Protein AF-A0A0S8EI58-F1 (afdb_monomer_lite)

pLDDT: mean 71.55, std 18.68, range [28.75, 92.94]

Structure (mmCIF, N/CA/C/O backbone):
data_AF-A0A0S8EI58-F1
#
_entry.id   AF-A0A0S8EI58-F1
#
loop_
_atom_site.group_PDB
_atom_site.id
_atom_site.type_symbol
_atom_site.label_atom_id
_atom_site.label_alt_id
_atom_site.label_comp_id
_atom_site.label_asym_id
_atom_site.label_entity_id
_atom_site.label_seq_id
_atom_site.pdbx_PDB_ins_code
_atom_site.Cartn_x
_atom_site.Cartn_y
_atom_site.Cartn_z
_atom_site.occupancy
_atom_site.B_iso_or_equiv
_atom_site.auth_seq_id
_atom_site.auth_comp_id
_atom_site.auth_asym_id
_atom_site.auth_atom_id
_atom_site.pdbx_PDB_model_num
ATOM 1 N N . MET A 1 1 ? -33.257 34.395 7.066 1.00 37.84 1 MET A N 1
ATOM 2 C CA . MET A 1 1 ? -32.602 33.106 7.385 1.00 37.84 1 MET A CA 1
ATOM 3 C C . MET A 1 1 ? -33.461 31.978 6.835 1.00 37.84 1 MET A C 1
ATOM 5 O O . MET A 1 1 ? -34.600 31.830 7.261 1.00 37.84 1 MET A O 1
ATOM 9 N N . ALA A 1 2 ? -32.971 31.271 5.818 1.00 30.00 2 ALA A N 1
ATOM 10 C CA . ALA A 1 2 ? -33.730 30.258 5.090 1.00 30.00 2 ALA A CA 1
ATOM 11 C C . ALA A 1 2 ? -33.794 28.933 5.871 1.00 30.00 2 ALA A C 1
ATOM 13 O O . ALA A 1 2 ? -32.764 28.388 6.261 1.00 30.00 2 ALA A O 1
ATOM 14 N N . LYS A 1 3 ? -35.010 28.411 6.079 1.00 31.19 3 LYS A N 1
ATOM 15 C CA . LYS A 1 3 ? -35.256 27.028 6.508 1.00 31.19 3 LYS A CA 1
ATOM 16 C C . LYS A 1 3 ? -35.103 26.120 5.291 1.00 31.19 3 LYS A C 1
ATOM 18 O O . LYS A 1 3 ? -35.962 26.135 4.414 1.00 31.19 3 LYS A O 1
ATOM 23 N N . VAL A 1 4 ? -34.049 25.315 5.252 1.00 28.75 4 VAL A N 1
ATOM 24 C CA . VAL A 1 4 ? -33.942 24.220 4.282 1.00 28.75 4 VAL A CA 1
ATOM 25 C C . VAL A 1 4 ? -34.616 22.989 4.887 1.00 28.75 4 VAL A C 1
ATOM 27 O O . VAL A 1 4 ? -34.136 22.416 5.862 1.00 28.75 4 VAL A O 1
ATOM 30 N N . LYS A 1 5 ? -35.771 22.613 4.326 1.00 33.16 5 LYS A N 1
ATOM 31 C CA . LYS A 1 5 ? -36.387 21.292 4.508 1.00 33.16 5 LYS A CA 1
ATOM 32 C C . LYS A 1 5 ? -35.537 20.281 3.738 1.00 33.16 5 LYS A C 1
ATOM 34 O O . LYS A 1 5 ? -35.473 20.361 2.516 1.00 33.16 5 LYS A O 1
ATOM 39 N N . LEU A 1 6 ? -34.922 19.329 4.435 1.00 29.80 6 LEU A N 1
ATOM 40 C CA . LEU A 1 6 ? -34.358 18.138 3.804 1.00 29.80 6 LEU A CA 1
ATOM 41 C C . LEU A 1 6 ? -35.507 17.184 3.463 1.00 29.80 6 LEU A C 1
ATOM 43 O O . LEU A 1 6 ? -36.102 16.554 4.336 1.00 29.80 6 LEU A O 1
ATOM 47 N N . THR A 1 7 ? -35.856 17.146 2.182 1.00 35.03 7 THR A N 1
ATOM 48 C CA . THR A 1 7 ? -36.746 16.158 1.579 1.00 35.03 7 THR A CA 1
ATOM 49 C C . THR A 1 7 ? -36.009 14.834 1.387 1.00 35.03 7 THR A C 1
ATOM 51 O O . THR A 1 7 ? -34.939 14.811 0.789 1.00 35.03 7 THR A O 1
ATOM 54 N N . SER A 1 8 ? -36.635 13.769 1.897 1.00 33.53 8 SER A N 1
ATOM 55 C CA . SER A 1 8 ? -36.630 12.377 1.414 1.00 33.53 8 SER A CA 1
ATOM 56 C C . SER A 1 8 ? -35.297 11.735 1.003 1.00 33.53 8 SER A C 1
ATOM 58 O O . SER A 1 8 ? -34.751 12.008 -0.064 1.00 33.53 8 SER A O 1
ATOM 60 N N . PHE A 1 9 ? -34.866 10.758 1.805 1.00 33.94 9 PHE A N 1
ATOM 61 C CA . PHE A 1 9 ? -33.946 9.704 1.374 1.00 33.94 9 PHE A CA 1
ATOM 62 C C . PHE A 1 9 ? -34.631 8.761 0.359 1.00 33.94 9 PHE A C 1
ATOM 64 O O . PHE A 1 9 ? -35.840 8.549 0.484 1.00 33.94 9 PHE A O 1
ATOM 71 N N . PRO A 1 10 ? -33.888 8.179 -0.605 1.00 37.81 10 PRO A N 1
ATOM 72 C CA . PRO A 1 10 ? -34.406 7.191 -1.555 1.00 37.81 10 PRO A CA 1
ATOM 73 C C . PRO A 1 10 ? -34.988 5.957 -0.850 1.00 37.81 10 PRO A C 1
ATOM 75 O O . PRO A 1 10 ? -34.438 5.490 0.152 1.00 37.81 10 PRO A O 1
ATOM 78 N N . ASP A 1 11 ? -36.083 5.420 -1.392 1.00 43.59 11 ASP A N 1
ATOM 79 C CA . ASP A 1 11 ? -36.872 4.318 -0.816 1.00 43.59 11 ASP A CA 1
ATOM 80 C C . ASP A 1 11 ? -36.113 2.981 -0.688 1.00 43.59 11 ASP A C 1
ATOM 82 O O . ASP A 1 11 ? -36.548 2.081 0.033 1.00 43.59 11 ASP A O 1
ATOM 86 N N . ASP A 1 12 ? -34.925 2.887 -1.278 1.00 39.78 12 ASP A N 1
ATOM 87 C CA . ASP A 1 12 ? -34.169 1.642 -1.431 1.00 39.78 12 ASP A CA 1
ATOM 88 C C . ASP A 1 12 ? -33.230 1.361 -0.239 1.00 39.78 12 ASP A C 1
ATOM 90 O O . ASP A 1 12 ? -32.664 0.276 -0.117 1.00 39.78 12 ASP A O 1
ATOM 94 N N . MET A 1 13 ? -33.081 2.319 0.686 1.00 37.19 13 MET A N 1
ATOM 95 C CA . MET A 1 13 ? -32.292 2.164 1.922 1.00 37.19 13 MET A CA 1
ATOM 96 C C . MET A 1 13 ? -33.146 1.889 3.172 1.00 37.19 13 MET A C 1
ATOM 98 O O . MET A 1 13 ? -32.634 1.860 4.294 1.00 37.19 13 MET A O 1
ATOM 102 N N . LYS A 1 14 ? -34.451 1.649 3.003 1.00 38.81 14 LYS A N 1
ATOM 103 C CA . LYS A 1 14 ? -35.391 1.401 4.106 1.00 38.81 14 LYS A CA 1
ATOM 104 C C . LYS A 1 14 ? -35.220 0.093 4.912 1.00 38.81 14 LYS A C 1
ATOM 106 O O . LYS A 1 14 ? -35.694 0.113 6.050 1.00 38.81 14 LYS A O 1
ATOM 111 N N . PRO A 1 15 ? -34.544 -1.000 4.480 1.00 38.38 15 PRO A N 1
ATOM 112 C CA . PRO A 1 15 ? -34.534 -2.212 5.308 1.00 38.38 15 PRO A CA 1
ATOM 113 C C . PRO A 1 15 ? -33.639 -2.104 6.554 1.00 38.38 15 PRO A C 1
ATOM 115 O O . PRO A 1 15 ? -33.997 -2.604 7.613 1.00 38.38 15 PRO A O 1
ATOM 118 N N . PHE A 1 16 ? -32.511 -1.388 6.501 1.00 38.81 16 PHE A N 1
ATOM 119 C CA . PHE A 1 16 ? -31.545 -1.408 7.613 1.00 38.81 16 PHE A CA 1
ATOM 120 C C . PHE A 1 16 ? -31.919 -0.517 8.809 1.00 38.81 16 PHE A C 1
ATOM 122 O O . PHE A 1 16 ? -31.453 -0.759 9.921 1.00 38.81 16 PHE A O 1
ATOM 129 N N . GLY A 1 17 ? -32.775 0.492 8.609 1.00 36.69 17 GLY A N 1
ATOM 130 C CA . GLY A 1 17 ? -33.226 1.387 9.683 1.00 36.69 17 GLY A CA 1
ATOM 131 C C . GLY A 1 17 ? -34.436 0.872 10.471 1.00 36.69 17 GLY A C 1
ATOM 132 O O . GLY A 1 17 ? -34.600 1.226 11.635 1.00 36.69 17 GLY A O 1
ATOM 133 N N . GLN A 1 18 ? -35.284 0.033 9.865 1.00 40.03 18 GLN A N 1
ATOM 134 C CA . GLN A 1 18 ? -36.542 -0.426 10.478 1.00 40.03 18 GLN A CA 1
ATOM 135 C C . GLN A 1 18 ? -36.429 -1.796 11.163 1.00 40.03 18 GLN A C 1
ATOM 137 O O . GLN A 1 18 ? -37.216 -2.103 12.059 1.00 40.03 18 GLN A O 1
ATOM 142 N N . GLU A 1 19 ? -35.422 -2.597 10.813 1.00 39.31 19 GLU A N 1
ATOM 143 C CA . GLU A 1 19 ? -35.200 -3.919 11.415 1.00 39.31 19 GLU A CA 1
ATOM 144 C C . GLU A 1 19 ? -34.596 -3.832 12.831 1.00 39.31 19 GLU A C 1
ATOM 146 O O . GLU A 1 19 ? -34.861 -4.681 13.679 1.00 39.31 19 GLU A O 1
ATOM 151 N N . LEU A 1 20 ? -33.894 -2.734 13.142 1.00 39.53 20 LEU A N 1
ATOM 152 C CA . LEU A 1 20 ? -33.454 -2.405 14.505 1.00 39.53 20 LEU A CA 1
ATOM 153 C C . LEU A 1 20 ? -34.606 -1.948 15.417 1.00 39.53 20 LEU A C 1
ATOM 155 O O . LEU A 1 20 ? -34.531 -2.159 16.623 1.00 39.53 20 LEU A O 1
ATOM 159 N N . ALA A 1 21 ? -35.686 -1.389 14.858 1.00 38.81 21 ALA A N 1
ATOM 160 C CA . ALA A 1 21 ? -36.848 -0.930 15.626 1.00 38.81 21 ALA A CA 1
ATOM 161 C C . ALA A 1 21 ? -37.872 -2.049 15.909 1.00 38.81 21 ALA A C 1
ATOM 163 O O . ALA A 1 21 ? -38.614 -1.986 16.887 1.00 38.81 21 ALA A O 1
ATOM 164 N N . ARG A 1 22 ? -37.925 -3.108 15.085 1.00 38.38 22 ARG A N 1
ATOM 165 C CA . ARG A 1 22 ? -38.864 -4.234 15.287 1.00 38.38 22 ARG A CA 1
ATOM 166 C C . ARG A 1 22 ? -38.423 -5.241 16.350 1.00 38.38 22 ARG A C 1
ATOM 168 O O . ARG A 1 22 ? -39.279 -5.914 16.920 1.00 38.38 22 ARG A O 1
ATOM 175 N N . LEU A 1 23 ? -37.134 -5.297 16.679 1.00 39.09 23 LEU A N 1
ATOM 176 C CA . LEU A 1 23 ? -36.641 -6.081 17.818 1.00 39.09 23 LEU A CA 1
ATOM 177 C C . LEU A 1 23 ? -36.999 -5.452 19.183 1.00 39.09 23 LEU A C 1
ATOM 179 O O . LEU A 1 23 ? -36.832 -6.104 20.208 1.00 39.09 23 LEU A O 1
ATOM 183 N N . GLU A 1 24 ? -37.536 -4.225 19.225 1.00 43.28 24 GLU A N 1
ATOM 184 C CA . GLU A 1 24 ? -37.823 -3.508 20.479 1.00 43.28 24 GLU A CA 1
ATOM 185 C C . GLU A 1 24 ? -39.247 -3.685 21.039 1.00 43.28 24 GLU A C 1
ATOM 187 O O . GLU A 1 24 ? -39.507 -3.218 22.145 1.00 43.28 24 GLU A O 1
ATOM 192 N N . ILE A 1 25 ? -40.168 -4.385 20.360 1.00 38.22 25 ILE A N 1
ATOM 193 C CA . ILE A 1 25 ? -41.567 -4.501 20.845 1.00 38.22 25 ILE A CA 1
ATOM 194 C C . ILE A 1 25 ? -41.976 -5.937 21.230 1.00 38.22 25 ILE A C 1
ATOM 196 O O . ILE A 1 25 ? -42.914 -6.116 21.999 1.00 38.22 25 ILE A O 1
ATOM 200 N N . SER A 1 26 ? -41.244 -6.978 20.817 1.00 38.53 26 SER A N 1
ATOM 201 C CA . SER A 1 26 ? -41.608 -8.375 21.139 1.00 38.53 26 SER A CA 1
ATOM 202 C C . SER A 1 26 ? -40.891 -8.970 22.362 1.00 38.53 26 SER A C 1
ATOM 204 O O . SER A 1 26 ? -41.301 -10.025 22.845 1.00 38.53 26 SER A O 1
ATOM 206 N N . GLU A 1 27 ? -39.841 -8.331 22.884 1.00 38.88 27 GLU A N 1
ATOM 207 C CA . GLU A 1 27 ? -39.086 -8.827 24.054 1.00 38.88 27 GLU A CA 1
ATOM 208 C C . GLU A 1 27 ? -39.375 -8.038 25.345 1.00 38.88 27 GLU A C 1
ATOM 210 O O . GLU A 1 27 ? -38.911 -8.403 26.427 1.00 38.88 27 GLU A O 1
ATOM 215 N N . ALA A 1 28 ? -40.194 -6.983 25.263 1.00 37.59 28 ALA A N 1
ATOM 216 C CA . ALA A 1 28 ? -40.469 -6.064 26.370 1.00 37.59 28 ALA A CA 1
ATOM 217 C C . ALA A 1 28 ? -41.303 -6.668 27.523 1.00 37.59 28 ALA A C 1
ATOM 219 O O . ALA A 1 28 ? -41.398 -6.059 28.590 1.00 37.59 28 ALA A O 1
ATOM 220 N N . GLU A 1 29 ? -41.868 -7.870 27.365 1.00 42.94 29 GLU A N 1
ATOM 221 C CA . GLU A 1 29 ? -42.706 -8.491 28.401 1.00 42.94 29 GLU A CA 1
ATOM 222 C C . GLU A 1 29 ? -42.040 -9.618 29.200 1.00 42.94 29 GLU A C 1
ATOM 224 O O . GLU A 1 29 ? -42.581 -9.997 30.240 1.00 42.94 29 GLU A O 1
ATOM 229 N N . LYS A 1 30 ? -40.861 -10.129 28.807 1.00 40.97 30 LYS A N 1
ATOM 230 C CA . LYS A 1 30 ? -40.286 -11.320 29.471 1.00 40.97 30 LYS A CA 1
ATOM 231 C C . LYS A 1 30 ? -39.089 -11.099 30.393 1.00 40.97 30 LYS A C 1
ATOM 233 O O . LYS A 1 30 ? -38.918 -11.906 31.298 1.00 40.97 30 LYS A O 1
ATOM 238 N N . ASP A 1 31 ? -38.347 -9.996 30.301 1.00 44.38 31 ASP A N 1
ATOM 239 C CA . ASP A 1 31 ? -37.090 -9.856 31.062 1.00 44.38 31 ASP A CA 1
ATOM 240 C C . ASP A 1 31 ? -37.009 -8.622 31.973 1.00 44.38 31 ASP A C 1
ATOM 242 O O . ASP A 1 31 ? -36.030 -7.873 32.008 1.00 44.38 31 ASP A O 1
ATOM 246 N N . LYS A 1 32 ? -38.007 -8.471 32.852 1.00 42.91 32 LYS A N 1
ATOM 247 C CA . LYS A 1 32 ? -38.004 -7.489 33.959 1.00 42.91 32 LYS A CA 1
ATOM 248 C C . LYS A 1 32 ? -36.905 -7.707 35.023 1.00 42.91 32 LYS A C 1
ATOM 250 O O . LYS A 1 32 ? -36.945 -7.059 36.065 1.00 42.91 32 LYS A O 1
ATOM 255 N N . LYS A 1 33 ? -35.911 -8.583 34.810 1.00 42.81 33 LYS A N 1
ATOM 256 C CA . LYS A 1 33 ? -34.865 -8.878 35.813 1.00 42.81 33 LYS A CA 1
ATOM 257 C C . LYS A 1 33 ? -33.406 -8.713 35.387 1.00 42.81 33 LYS A C 1
ATOM 259 O O . LYS A 1 33 ? -32.538 -8.979 36.212 1.00 42.81 33 LYS A O 1
ATOM 264 N N . LYS A 1 34 ? -33.086 -8.200 34.193 1.00 42.34 34 LYS A N 1
ATOM 265 C CA . LYS A 1 34 ? -31.678 -7.909 33.839 1.00 42.34 34 LYS A CA 1
ATOM 266 C C . LYS A 1 34 ? -31.502 -6.809 32.789 1.00 42.34 34 LYS A C 1
ATOM 268 O O . LYS A 1 34 ? -30.652 -6.909 31.913 1.00 42.34 34 LYS A O 1
ATOM 273 N N . VAL A 1 35 ? -32.248 -5.709 32.884 1.00 41.75 35 VAL A N 1
ATOM 274 C CA . VAL A 1 35 ? -31.956 -4.533 32.049 1.00 41.75 35 VAL A CA 1
ATOM 275 C C . VAL A 1 35 ? -30.807 -3.752 32.687 1.00 41.75 35 VAL A C 1
ATOM 277 O O . VAL A 1 35 ? -30.994 -2.716 33.324 1.00 41.75 35 VAL A O 1
ATOM 280 N N . ALA A 1 36 ? -29.585 -4.266 32.526 1.00 42.97 36 ALA A N 1
ATOM 281 C CA . ALA A 1 36 ? -28.419 -3.397 32.507 1.00 42.97 36 ALA A CA 1
ATOM 282 C C . ALA A 1 36 ? -28.743 -2.303 31.485 1.00 42.97 36 ALA A C 1
ATOM 284 O O . ALA A 1 36 ? -28.980 -2.620 30.320 1.00 42.97 36 ALA A O 1
ATOM 285 N N . ARG A 1 37 ? -28.876 -1.048 31.942 1.00 45.34 37 ARG A N 1
ATOM 286 C CA . ARG A 1 37 ? -29.175 0.112 31.091 1.00 45.34 37 ARG A CA 1
ATOM 287 C C . ARG A 1 37 ? -28.357 -0.019 29.808 1.00 45.34 37 ARG A C 1
ATOM 289 O O . ARG A 1 37 ? -27.130 0.063 29.871 1.00 45.34 37 ARG A O 1
ATOM 296 N N . ARG A 1 38 ? -29.017 -0.264 28.668 1.00 54.47 38 ARG A N 1
ATOM 297 C CA . ARG A 1 38 ? -28.371 -0.233 27.353 1.00 54.47 38 ARG A CA 1
ATOM 298 C C . ARG A 1 38 ? -27.905 1.205 27.161 1.00 54.47 38 ARG A C 1
ATOM 300 O O . ARG A 1 38 ? -28.684 2.077 26.795 1.00 54.47 38 ARG A O 1
ATOM 307 N N . ARG A 1 39 ? -26.660 1.483 27.547 1.00 62.78 39 ARG A N 1
ATOM 308 C CA . ARG A 1 39 ? -26.047 2.795 27.376 1.00 62.78 39 ARG A CA 1
ATOM 309 C C . ARG A 1 39 ? -25.979 3.048 25.875 1.00 62.78 39 ARG A C 1
ATOM 311 O O . ARG A 1 39 ? -25.295 2.312 25.168 1.00 62.78 39 ARG A O 1
ATOM 318 N N . MET A 1 40 ? -26.690 4.069 25.407 1.00 69.81 40 MET A N 1
ATOM 319 C CA . MET A 1 40 ? -26.503 4.568 24.050 1.00 69.81 40 MET A CA 1
ATOM 320 C C . MET A 1 40 ? -25.073 5.101 23.937 1.00 69.81 40 MET A C 1
ATOM 322 O O . MET A 1 40 ? -24.606 5.831 24.817 1.00 69.81 40 MET A O 1
ATOM 326 N N . LEU A 1 41 ? -24.367 4.674 22.894 1.00 75.19 41 LEU A N 1
ATOM 327 C CA . LEU A 1 41 ? -23.038 5.185 22.578 1.00 75.19 41 LEU A CA 1
ATOM 328 C C . LEU A 1 41 ? -23.161 6.643 22.123 1.00 75.19 41 LEU A C 1
ATOM 330 O O . LEU A 1 41 ? -24.110 6.993 21.418 1.00 75.19 41 LEU A O 1
ATOM 334 N N . SER A 1 42 ? -22.209 7.490 22.514 1.00 80.25 42 SER A N 1
ATOM 335 C CA . SER A 1 42 ? -22.119 8.842 21.956 1.00 80.25 42 SER A CA 1
ATOM 336 C C . SER A 1 42 ? -21.827 8.785 20.443 1.00 80.25 42 SER A C 1
ATOM 338 O O . SER A 1 42 ? -21.299 7.780 19.960 1.00 80.25 42 SER A O 1
ATOM 340 N N . PRO A 1 43 ? -22.111 9.849 19.667 1.00 83.88 43 PRO A N 1
ATOM 341 C CA . PRO A 1 43 ? -21.758 9.896 18.243 1.00 83.88 43 PRO A CA 1
ATOM 342 C C . PRO A 1 43 ? -20.273 9.613 17.971 1.00 83.88 43 PRO A C 1
ATOM 344 O O . PRO A 1 43 ? -19.925 8.956 16.991 1.00 83.88 43 PRO A O 1
ATOM 347 N N . GLU A 1 44 ? -19.397 10.057 18.870 1.00 78.50 44 GLU A N 1
ATOM 348 C CA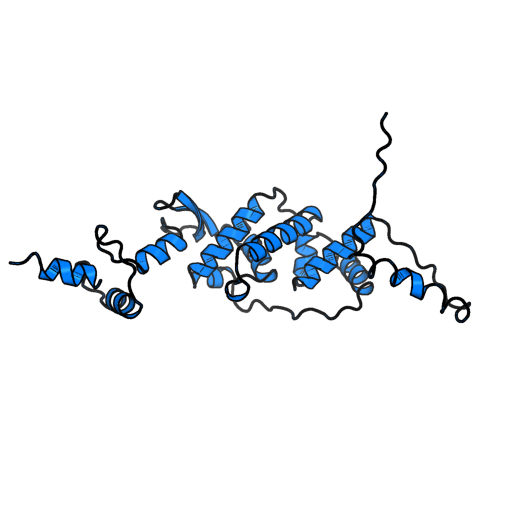 . GLU A 1 44 ? -17.959 9.803 18.807 1.00 78.50 44 GLU A CA 1
ATOM 349 C C . GLU A 1 44 ? -17.622 8.332 19.088 1.00 78.50 44 GLU A C 1
ATOM 351 O O . GLU A 1 44 ? -16.849 7.723 18.350 1.00 78.50 44 GLU A O 1
ATOM 356 N N . GLU A 1 45 ? -18.264 7.721 20.090 1.00 77.88 45 GLU A N 1
ATOM 357 C CA . GLU A 1 45 ? -18.127 6.287 20.367 1.00 77.88 45 GLU A CA 1
ATOM 358 C C . GLU A 1 45 ? -18.615 5.439 19.177 1.00 77.88 45 GLU A C 1
ATOM 360 O O . GLU A 1 45 ? -17.989 4.434 18.844 1.00 77.88 45 GLU A O 1
ATOM 365 N N . VAL A 1 46 ? -19.685 5.857 18.490 1.00 82.12 46 VAL A N 1
ATOM 366 C CA . VAL A 1 46 ? -20.174 5.198 17.266 1.00 82.12 46 VAL A CA 1
ATOM 367 C C . VAL A 1 46 ? -19.169 5.333 16.120 1.00 82.12 46 VAL A C 1
ATOM 369 O O . VAL A 1 46 ? -18.854 4.332 15.475 1.00 82.12 46 VAL A O 1
ATOM 372 N N . ARG A 1 47 ? -18.624 6.536 15.880 1.00 84.19 47 ARG A N 1
ATOM 373 C CA . ARG A 1 47 ? -17.584 6.768 14.857 1.00 84.19 47 ARG A CA 1
ATOM 374 C C . ARG A 1 47 ? -16.372 5.869 15.095 1.00 84.19 47 ARG A C 1
ATOM 376 O O . ARG A 1 47 ? -15.921 5.192 14.176 1.00 84.19 47 ARG A O 1
ATOM 383 N N . LEU A 1 48 ? -15.896 5.809 16.335 1.00 84.62 48 LEU A N 1
ATOM 384 C CA . LEU A 1 48 ? -14.754 4.996 16.750 1.00 84.62 48 LEU A CA 1
ATOM 385 C C . LEU A 1 48 ? -14.996 3.494 16.535 1.00 84.62 48 LEU A C 1
ATOM 387 O O . LEU A 1 48 ? -14.133 2.782 16.020 1.00 84.62 48 LEU A O 1
ATOM 391 N N . VAL A 1 49 ? -16.186 3.008 16.903 1.00 85.44 49 VAL A N 1
ATOM 392 C CA . VAL A 1 49 ? -16.585 1.612 16.686 1.00 85.44 49 VAL A CA 1
ATOM 393 C C . VAL A 1 49 ? -16.624 1.288 15.194 1.00 85.44 49 VAL A C 1
ATOM 395 O O . VAL A 1 49 ? -16.040 0.283 14.787 1.00 85.44 49 VAL A O 1
ATOM 398 N N . ASN A 1 50 ? -17.244 2.148 14.383 1.00 86.50 50 ASN A N 1
ATOM 399 C CA . ASN A 1 50 ? -17.328 1.972 12.933 1.00 86.50 50 ASN A CA 1
ATOM 400 C C . ASN A 1 50 ? -15.942 1.954 12.280 1.00 86.50 50 ASN A C 1
ATOM 402 O O . ASN A 1 50 ? -15.664 1.076 11.467 1.00 86.50 50 ASN A O 1
ATOM 406 N N . LEU A 1 51 ? -15.054 2.859 12.693 1.00 89.62 51 LEU A N 1
ATOM 407 C CA . LEU A 1 51 ? -13.689 2.945 12.184 1.00 89.62 51 LEU A CA 1
ATOM 408 C C . LEU A 1 51 ? -12.898 1.657 12.442 1.00 89.62 51 LEU A C 1
ATOM 410 O O . LEU A 1 51 ? -12.342 1.052 11.526 1.00 89.62 51 LEU A O 1
ATOM 414 N N . VAL A 1 52 ? -12.882 1.191 13.693 1.00 88.44 52 VAL A N 1
ATOM 415 C CA . VAL A 1 52 ? -12.180 -0.046 14.073 1.00 88.44 52 VAL A CA 1
ATOM 416 C C . VAL A 1 52 ? -12.805 -1.265 13.396 1.00 88.44 52 VAL A C 1
ATOM 418 O O . VAL A 1 52 ? -12.098 -2.203 13.020 1.00 88.44 52 VAL A O 1
ATOM 421 N N . TRP A 1 53 ? -14.127 -1.274 13.220 1.00 86.62 53 TRP A N 1
ATOM 422 C CA . TRP A 1 53 ? -14.805 -2.332 12.478 1.00 86.62 53 TRP A CA 1
ATOM 423 C C . TRP A 1 53 ? -14.397 -2.369 11.020 1.00 86.62 53 TRP A C 1
ATOM 425 O O . TRP A 1 53 ? -14.189 -3.458 10.494 1.00 86.62 53 TRP A O 1
ATOM 435 N N . GLU A 1 54 ? -14.266 -1.217 10.384 1.00 89.25 54 GLU A N 1
ATOM 436 C CA . GLU A 1 54 ? -13.865 -1.131 8.993 1.00 89.25 54 GLU A CA 1
ATOM 437 C C . GLU A 1 54 ? -12.422 -1.605 8.795 1.00 89.25 54 GLU A C 1
ATOM 439 O O . GLU A 1 54 ? -12.187 -2.499 7.982 1.00 89.25 54 GLU A O 1
ATOM 444 N N . LEU A 1 55 ? -11.482 -1.141 9.629 1.00 89.81 55 LEU A N 1
ATOM 445 C CA . LEU A 1 55 ? -10.102 -1.649 9.639 1.00 89.81 55 LEU A CA 1
ATOM 446 C C . LEU A 1 55 ? -10.061 -3.174 9.797 1.00 89.81 55 LEU A C 1
ATOM 448 O O . LEU A 1 55 ? -9.327 -3.877 9.095 1.00 89.81 55 LEU A O 1
ATOM 452 N N . ARG A 1 56 ? -10.884 -3.708 10.705 1.00 85.56 56 ARG A N 1
ATOM 453 C CA . ARG A 1 56 ? -10.992 -5.150 10.916 1.00 85.56 56 ARG A CA 1
ATOM 454 C C . ARG A 1 56 ? -11.595 -5.854 9.707 1.00 85.56 56 ARG A C 1
ATOM 456 O O . ARG A 1 56 ? -11.075 -6.900 9.337 1.00 85.56 56 ARG A O 1
ATOM 463 N N . ALA A 1 57 ? -12.660 -5.323 9.110 1.00 84.88 57 ALA A N 1
ATOM 464 C CA . ALA A 1 57 ? -13.334 -5.899 7.946 1.00 84.88 57 ALA A CA 1
ATOM 465 C C . ALA A 1 57 ? -12.401 -5.988 6.732 1.00 84.88 57 ALA A C 1
ATOM 467 O O . ALA A 1 57 ? -12.449 -6.967 5.994 1.00 84.88 57 ALA A O 1
ATOM 468 N N . MET A 1 58 ? -11.487 -5.027 6.591 1.00 86.50 58 MET A N 1
ATOM 469 C CA . MET A 1 58 ? -10.420 -5.055 5.590 1.00 86.50 58 MET A CA 1
ATOM 470 C C . MET A 1 58 ? -9.371 -6.159 5.860 1.00 86.50 58 MET A C 1
ATOM 472 O O . MET A 1 58 ? -8.573 -6.489 4.989 1.00 86.50 58 MET A O 1
ATOM 476 N N . GLY A 1 59 ? -9.363 -6.773 7.046 1.00 84.88 59 GLY A N 1
ATOM 477 C CA . GLY A 1 59 ? -8.440 -7.852 7.411 1.00 84.88 59 GLY A CA 1
ATOM 478 C C . GLY A 1 59 ? -7.204 -7.384 8.180 1.00 84.88 59 GLY A C 1
ATOM 479 O O . GLY A 1 59 ? -6.231 -8.137 8.294 1.00 84.88 59 GLY A O 1
ATOM 480 N N . LEU A 1 60 ? -7.220 -6.162 8.726 1.00 87.06 60 LEU A N 1
ATOM 481 C CA . LEU A 1 60 ? -6.109 -5.652 9.518 1.00 87.06 60 LEU A CA 1
ATOM 482 C C . LEU A 1 60 ? -5.976 -6.417 10.844 1.00 87.06 60 LEU A C 1
ATOM 484 O O . LEU A 1 60 ? -6.948 -6.853 11.467 1.00 87.06 60 LEU A O 1
ATOM 488 N N . SER A 1 61 ? -4.733 -6.612 11.280 1.00 86.12 61 SER A N 1
ATOM 489 C CA . SER A 1 61 ? -4.464 -7.241 12.569 1.00 86.12 61 SER A CA 1
ATOM 490 C C . SER A 1 61 ? -4.725 -6.269 13.720 1.00 86.12 61 SER A C 1
ATOM 492 O O . SER A 1 61 ? -4.674 -5.056 13.552 1.00 86.12 61 SER A O 1
ATOM 494 N N . LYS A 1 62 ? -4.875 -6.813 14.930 1.00 85.88 62 LYS A N 1
ATOM 495 C CA . LYS A 1 62 ? -4.958 -6.022 16.162 1.00 85.88 62 LYS A CA 1
ATOM 496 C C . LYS A 1 62 ? -3.838 -5.004 16.319 1.00 85.88 62 LYS A C 1
ATOM 498 O O . LYS A 1 62 ? -4.102 -3.872 16.690 1.00 85.88 62 LYS A O 1
ATOM 503 N N . LYS A 1 63 ? -2.608 -5.433 16.045 1.00 86.81 63 LYS A N 1
ATOM 504 C CA . LYS A 1 63 ? -1.441 -4.564 16.139 1.00 86.81 63 LYS A CA 1
ATOM 505 C C . LYS A 1 63 ? -1.544 -3.414 15.133 1.00 86.81 63 LYS A C 1
ATOM 507 O O . LYS A 1 63 ? -1.228 -2.288 15.473 1.00 86.81 63 LYS A O 1
ATOM 512 N N . GLY A 1 64 ? -2.042 -3.696 13.927 1.00 88.12 64 GLY A N 1
ATOM 513 C CA . GLY A 1 64 ? -2.253 -2.662 12.915 1.00 88.12 64 GLY A CA 1
ATOM 514 C C . GLY A 1 64 ? -3.377 -1.688 13.271 1.00 88.12 64 GLY A C 1
ATOM 515 O O . GLY A 1 64 ? -3.249 -0.503 13.000 1.00 88.12 64 GLY A O 1
ATOM 516 N N . GLU A 1 65 ? -4.455 -2.158 13.913 1.00 90.00 65 GLU A N 1
ATOM 517 C CA . GLU A 1 65 ? -5.507 -1.271 14.435 1.00 90.00 65 GLU A CA 1
ATOM 518 C C . GLU A 1 65 ? -4.928 -0.279 15.456 1.00 90.00 65 GLU A C 1
ATOM 520 O O . GLU A 1 65 ? -5.182 0.918 15.359 1.00 90.00 65 GLU A O 1
ATOM 525 N N . GLU A 1 66 ? -4.127 -0.764 16.406 1.00 90.06 66 GLU A N 1
ATOM 526 C CA . GLU A 1 66 ? -3.457 0.057 17.424 1.00 90.06 66 GLU A CA 1
ATOM 527 C C . GLU A 1 66 ? -2.474 1.056 16.798 1.00 90.06 66 GLU A C 1
ATOM 529 O O . GLU A 1 66 ? -2.508 2.238 17.122 1.00 90.06 66 GLU A O 1
ATOM 534 N N . GLU A 1 67 ? -1.663 0.611 15.837 1.00 88.81 67 GLU A N 1
ATOM 535 C CA . GLU A 1 67 ? -0.681 1.451 15.143 1.00 88.81 67 GLU A CA 1
ATOM 536 C C . GLU A 1 67 ? -1.315 2.562 14.293 1.00 88.81 67 GLU A C 1
ATOM 538 O O . GLU A 1 67 ? -0.752 3.651 14.163 1.00 88.81 67 GLU A O 1
ATOM 543 N N . LEU A 1 68 ? -2.484 2.304 13.702 1.00 88.44 68 LEU A N 1
ATOM 544 C CA . LEU A 1 68 ? -3.203 3.314 12.931 1.00 88.44 68 LEU A CA 1
ATOM 545 C C . LEU A 1 68 ? -3.973 4.272 13.832 1.00 88.44 68 LEU A C 1
ATOM 547 O O . LEU A 1 68 ? -3.859 5.477 13.648 1.00 88.44 68 LEU A O 1
ATOM 551 N N . THR A 1 69 ? -4.742 3.744 14.786 1.00 89.06 69 THR A N 1
ATOM 552 C CA . THR A 1 69 ? -5.697 4.535 15.579 1.00 89.06 69 THR A CA 1
ATOM 553 C C . THR A 1 69 ? -5.084 5.200 16.811 1.00 89.06 69 THR A C 1
ATOM 555 O O . THR A 1 69 ? -5.685 6.126 17.348 1.00 89.06 69 THR A O 1
ATOM 558 N N . GLY A 1 70 ? -3.944 4.707 17.309 1.00 87.12 70 GLY A N 1
ATOM 559 C CA . GLY A 1 70 ? -3.365 5.119 18.593 1.00 87.12 70 GLY A CA 1
AT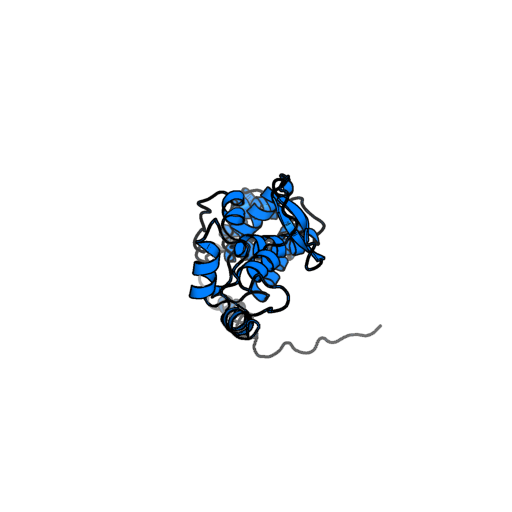OM 560 C C . GLY A 1 70 ? -4.159 4.646 19.819 1.00 87.12 70 GLY A C 1
ATOM 561 O O . GLY A 1 70 ? -3.848 5.031 20.946 1.00 87.12 70 GLY A O 1
ATOM 562 N N . LEU A 1 71 ? -5.199 3.824 19.633 1.00 87.12 71 LEU A N 1
ATOM 563 C CA . LEU A 1 71 ? -6.057 3.381 20.728 1.00 87.12 71 LEU A CA 1
ATOM 564 C C . LEU A 1 71 ? -5.403 2.254 21.534 1.00 87.12 71 LEU A C 1
ATOM 566 O O . LEU A 1 71 ? -4.967 1.261 20.946 1.00 87.12 71 LEU A O 1
ATOM 570 N N . PRO A 1 72 ? -5.440 2.318 22.878 1.00 86.31 72 PRO A N 1
ATOM 571 C CA . PRO A 1 72 ? -4.958 1.232 23.716 1.00 86.31 72 PRO A CA 1
ATOM 572 C C . PRO A 1 72 ? -5.705 -0.077 23.450 1.00 86.31 72 PRO A C 1
ATOM 574 O O . PRO A 1 72 ? -6.921 -0.096 23.230 1.00 86.31 72 PRO A O 1
ATOM 577 N N . ASP A 1 73 ? -5.008 -1.201 23.605 1.00 84.38 73 ASP A N 1
ATOM 578 C CA . ASP A 1 73 ? -5.597 -2.538 23.487 1.00 84.38 73 ASP A CA 1
ATOM 579 C C . ASP A 1 73 ? -6.889 -2.721 24.311 1.00 84.38 73 ASP A C 1
ATOM 581 O O . ASP A 1 73 ? -7.855 -3.339 23.862 1.00 84.38 73 ASP A O 1
ATOM 585 N N . THR A 1 74 ? -6.930 -2.189 25.531 1.00 83.62 74 THR A N 1
ATOM 586 C CA . THR A 1 74 ? -8.109 -2.285 26.405 1.00 83.62 74 THR A CA 1
ATOM 587 C C . THR A 1 74 ? -9.361 -1.704 25.744 1.00 83.62 74 THR A C 1
ATOM 589 O O . THR A 1 74 ? -10.438 -2.302 25.826 1.00 83.62 74 THR A O 1
ATOM 592 N N . ILE A 1 75 ? -9.210 -0.593 25.020 1.00 83.38 75 ILE A N 1
ATOM 593 C CA . ILE A 1 75 ? -10.275 0.067 24.266 1.00 83.38 75 ILE A CA 1
ATOM 594 C C . ILE A 1 75 ? -10.635 -0.750 23.024 1.00 83.38 75 ILE A C 1
ATOM 596 O O . ILE A 1 75 ? -11.810 -1.056 22.821 1.00 83.38 75 ILE A O 1
ATOM 600 N N . LEU A 1 76 ? -9.648 -1.209 22.249 1.00 83.88 76 LEU A N 1
ATOM 601 C CA . LEU A 1 76 ? -9.886 -2.050 21.069 1.00 83.88 76 LEU A CA 1
ATOM 602 C C . LEU A 1 76 ? -10.607 -3.361 21.424 1.00 83.88 76 LEU A C 1
ATOM 604 O O . LEU A 1 76 ? -11.521 -3.784 20.715 1.00 83.88 76 LEU A O 1
ATOM 608 N N . ARG A 1 77 ? -10.257 -4.005 22.546 1.00 83.06 77 ARG A N 1
ATOM 609 C CA . ARG A 1 77 ? -10.964 -5.192 23.063 1.00 83.06 77 ARG A CA 1
ATOM 610 C C . ARG A 1 77 ? -12.416 -4.891 23.397 1.00 83.06 77 ARG A C 1
ATOM 612 O O . ARG A 1 77 ? -13.289 -5.676 23.026 1.00 83.06 77 ARG A O 1
ATOM 619 N N . LYS A 1 78 ? -12.674 -3.760 24.055 1.00 81.69 78 LYS A N 1
ATOM 620 C CA . LYS A 1 78 ? -14.033 -3.318 24.370 1.00 81.69 78 LYS A CA 1
ATOM 621 C C . LYS A 1 78 ? -14.834 -3.077 23.090 1.00 81.69 78 LYS A C 1
ATOM 623 O O . LYS A 1 78 ? -15.915 -3.635 22.954 1.00 81.69 78 LYS A O 1
ATOM 628 N N . ILE A 1 79 ? -14.273 -2.374 22.107 1.00 81.19 79 ILE A N 1
ATOM 629 C CA . ILE A 1 79 ? -14.924 -2.149 20.805 1.00 81.19 79 ILE A CA 1
ATOM 630 C C . ILE A 1 79 ? -15.262 -3.469 20.105 1.00 81.19 79 ILE A C 1
ATOM 632 O O . ILE A 1 79 ? -16.352 -3.646 19.563 1.00 81.19 79 ILE A O 1
ATOM 636 N N . ARG A 1 80 ? -14.341 -4.433 20.150 1.00 76.88 80 ARG A N 1
ATOM 637 C CA . ARG A 1 80 ? -14.543 -5.758 19.552 1.00 76.88 80 ARG A CA 1
ATOM 638 C C . ARG A 1 80 ? -15.632 -6.568 20.236 1.00 76.88 80 ARG A C 1
ATOM 640 O O . ARG A 1 80 ? -16.258 -7.363 19.548 1.00 76.88 80 ARG A O 1
ATOM 647 N N . SER A 1 81 ? -15.868 -6.371 21.534 1.00 77.88 81 SER A N 1
ATOM 648 C CA . SER A 1 81 ? -16.990 -7.022 22.225 1.00 77.88 81 SER A CA 1
ATOM 649 C C . SER A 1 81 ? -18.360 -6.545 21.739 1.00 77.88 81 SER A C 1
ATOM 651 O O . SER A 1 81 ? -19.331 -7.273 21.897 1.00 77.88 81 SER A O 1
ATOM 653 N N . TYR A 1 82 ? -18.442 -5.383 21.081 1.00 72.38 82 TYR A N 1
ATOM 654 C CA . TYR A 1 82 ? -19.686 -4.921 20.461 1.00 72.38 82 TYR A CA 1
ATOM 655 C C . TYR A 1 82 ? -19.973 -5.584 19.103 1.00 72.38 82 TYR A C 1
ATOM 657 O O . TYR A 1 82 ? -21.058 -5.397 18.560 1.00 72.38 82 TYR A O 1
ATOM 665 N N . SER A 1 83 ? -19.034 -6.355 18.532 1.00 64.12 83 SER A N 1
ATOM 666 C CA . SER A 1 83 ? -19.176 -6.993 17.215 1.00 64.12 83 SER A CA 1
ATOM 667 C C . SER A 1 83 ? -19.141 -8.520 17.307 1.00 64.12 83 SER A C 1
ATOM 669 O O . SER A 1 83 ? -18.110 -9.124 17.599 1.00 64.12 83 SER A O 1
ATOM 671 N N . ASN A 1 84 ? -20.278 -9.148 16.992 1.00 56.09 84 ASN A N 1
ATOM 672 C CA . ASN A 1 84 ? -20.430 -10.606 16.876 1.00 56.09 84 ASN A CA 1
ATOM 673 C C . ASN A 1 84 ? -20.067 -11.153 15.482 1.00 56.09 84 ASN A C 1
ATOM 675 O O . ASN A 1 84 ? -20.271 -12.334 15.215 1.00 56.09 84 ASN A O 1
ATOM 679 N N . LYS A 1 85 ? -19.546 -10.325 14.568 1.00 56.12 85 LYS A N 1
ATOM 680 C CA . LYS A 1 85 ? -19.239 -10.774 13.203 1.00 56.12 85 LYS A CA 1
ATOM 681 C C . LYS A 1 85 ? -17.943 -11.588 13.158 1.00 56.12 85 LYS A C 1
ATOM 683 O O . LYS A 1 85 ? -16.956 -11.264 13.836 1.00 56.12 85 LYS A O 1
ATOM 688 N N . GLU A 1 86 ? -17.967 -12.639 12.338 1.00 54.84 86 GLU A N 1
ATOM 689 C CA . GLU A 1 86 ? -16.831 -13.520 12.073 1.00 54.84 86 GLU A CA 1
ATOM 690 C C . GLU A 1 86 ? -15.563 -12.721 11.767 1.00 54.84 86 GLU A C 1
ATOM 692 O O . GLU A 1 86 ? -15.579 -11.648 11.159 1.00 54.84 86 GLU A O 1
ATOM 697 N N . ARG A 1 87 ? -14.430 -13.223 12.262 1.00 58.38 87 ARG A N 1
ATOM 698 C CA . ARG A 1 87 ? -13.133 -12.619 11.965 1.00 58.38 87 ARG A CA 1
ATOM 699 C C . ARG A 1 87 ? -12.819 -12.874 10.489 1.00 58.38 87 ARG A C 1
ATOM 701 O O . ARG A 1 87 ? -12.742 -14.046 10.126 1.00 58.38 87 ARG A O 1
ATOM 708 N N . PRO A 1 88 ? -12.539 -11.840 9.679 1.00 58.97 88 PRO A N 1
ATOM 709 C CA . PRO A 1 88 ? -11.924 -12.080 8.385 1.00 58.97 88 PRO A CA 1
ATOM 710 C C . PRO A 1 88 ? -10.598 -12.823 8.577 1.00 58.97 88 PRO A C 1
ATOM 712 O O . PRO A 1 88 ? -9.920 -12.685 9.609 1.00 58.97 88 PRO A O 1
ATOM 715 N N . ALA A 1 89 ? -10.259 -13.666 7.602 1.00 55.97 89 ALA A N 1
ATOM 716 C CA . ALA A 1 89 ? -9.059 -14.484 7.645 1.00 55.97 89 ALA A CA 1
ATOM 717 C C . ALA A 1 89 ? -7.823 -13.595 7.843 1.00 55.97 89 ALA A C 1
ATOM 719 O O . ALA A 1 89 ? -7.606 -12.620 7.126 1.00 55.97 89 ALA A O 1
ATOM 720 N N . ARG A 1 90 ? -6.997 -13.927 8.841 1.00 59.50 90 ARG A N 1
ATOM 721 C CA . ARG A 1 90 ? -5.773 -13.167 9.110 1.00 59.50 90 ARG A CA 1
ATOM 722 C C . ARG A 1 90 ? -4.759 -13.437 8.008 1.00 59.50 90 ARG A C 1
ATOM 724 O O . ARG A 1 90 ? -4.262 -14.559 7.895 1.00 59.50 90 ARG A O 1
ATOM 731 N N . VAL A 1 91 ? -4.375 -12.401 7.274 1.00 63.06 91 VAL A N 1
ATOM 732 C CA . VAL A 1 91 ? -3.252 -12.496 6.341 1.00 63.06 91 VAL A CA 1
ATOM 733 C C . VAL A 1 91 ? -1.954 -12.440 7.144 1.00 63.06 91 VAL A C 1
ATOM 735 O O . VAL A 1 91 ? -1.607 -11.424 7.741 1.00 63.06 91 VAL A O 1
ATOM 738 N N . ARG A 1 92 ? -1.222 -13.558 7.195 1.00 62.50 92 ARG A N 1
ATOM 739 C CA . ARG A 1 92 ? 0.160 -13.558 7.691 1.00 62.50 92 ARG A CA 1
ATOM 740 C C . ARG A 1 92 ? 1.083 -13.144 6.555 1.00 62.50 92 ARG A C 1
ATOM 742 O O . ARG A 1 92 ? 1.199 -13.857 5.557 1.00 62.50 92 ARG A O 1
ATOM 749 N N . ILE A 1 93 ? 1.780 -12.028 6.727 1.00 66.25 93 ILE A N 1
ATOM 750 C CA . ILE A 1 93 ? 2.856 -11.629 5.823 1.00 66.25 93 ILE A CA 1
ATOM 751 C C . ILE A 1 93 ? 4.052 -12.551 6.099 1.00 66.25 93 ILE A C 1
ATOM 753 O O . ILE A 1 93 ? 4.693 -12.453 7.138 1.00 66.25 93 ILE A O 1
ATOM 757 N N . LYS A 1 94 ? 4.308 -13.507 5.197 1.00 58.81 94 LYS A N 1
ATOM 758 C CA . LYS A 1 94 ? 5.368 -14.522 5.362 1.00 58.81 94 LYS A CA 1
ATOM 759 C C . LYS A 1 94 ? 6.768 -14.036 4.963 1.00 58.81 94 LYS A C 1
ATOM 761 O O . LYS A 1 94 ? 7.747 -14.671 5.330 1.00 58.81 94 LYS A O 1
ATOM 766 N N . SER A 1 95 ? 6.871 -12.959 4.187 1.00 66.56 95 SER A N 1
ATOM 767 C CA . SER A 1 95 ? 8.136 -12.428 3.660 1.00 66.56 95 SER A CA 1
ATOM 768 C C . SER A 1 95 ? 8.279 -10.950 3.991 1.00 66.56 95 SER A C 1
ATOM 770 O O . SER A 1 95 ? 7.279 -10.236 3.933 1.00 66.56 95 SER A O 1
ATOM 772 N N . SER A 1 96 ? 9.506 -10.482 4.236 1.00 84.62 96 SER A N 1
ATOM 773 C CA . SER A 1 96 ? 9.805 -9.050 4.357 1.00 84.62 96 SER A CA 1
ATOM 774 C C . SER A 1 96 ? 9.148 -8.261 3.218 1.00 84.62 96 SER A C 1
ATOM 776 O O . SER A 1 96 ? 9.265 -8.639 2.047 1.00 84.62 96 SER A O 1
ATOM 778 N N . VAL A 1 97 ? 8.436 -7.180 3.548 1.00 84.81 97 VAL A N 1
ATOM 779 C CA . VAL A 1 97 ? 7.785 -6.318 2.547 1.00 84.81 97 VAL A CA 1
ATOM 780 C C . VAL A 1 97 ? 8.815 -5.719 1.597 1.00 84.81 97 VAL A C 1
ATOM 782 O O . VAL A 1 97 ? 8.564 -5.631 0.398 1.00 84.81 97 VAL A O 1
ATOM 785 N N . PHE A 1 98 ? 10.011 -5.417 2.098 1.00 85.50 98 PHE A N 1
ATOM 786 C CA . PHE A 1 98 ? 11.130 -4.969 1.281 1.00 85.50 98 PHE A CA 1
ATOM 787 C C . PHE A 1 98 ? 11.483 -5.976 0.174 1.00 85.50 98 PHE A C 1
ATOM 789 O O . PHE A 1 98 ? 11.499 -5.623 -1.008 1.00 85.50 98 PHE A O 1
ATOM 796 N N . ASP A 1 99 ? 11.677 -7.250 0.528 1.00 86.69 99 ASP A N 1
ATOM 797 C CA . ASP A 1 99 ? 11.964 -8.308 -0.451 1.00 86.69 99 ASP A CA 1
ATOM 798 C C . ASP A 1 99 ? 10.778 -8.547 -1.386 1.00 86.69 99 ASP A C 1
ATOM 800 O O . ASP A 1 99 ? 10.947 -8.796 -2.582 1.00 86.69 99 ASP A O 1
ATOM 804 N N . TRP A 1 100 ? 9.558 -8.452 -0.857 1.00 88.25 100 TRP A N 1
ATOM 805 C CA . TRP A 1 100 ? 8.338 -8.618 -1.634 1.00 88.25 100 TRP A CA 1
ATOM 806 C C . TRP A 1 100 ? 8.206 -7.553 -2.733 1.00 88.25 100 TRP A C 1
ATOM 808 O O . TRP A 1 100 ? 7.919 -7.921 -3.877 1.00 88.25 100 TRP A O 1
ATOM 818 N N . ILE A 1 101 ? 8.480 -6.280 -2.411 1.00 87.25 101 ILE A N 1
ATOM 819 C CA . ILE A 1 101 ? 8.505 -5.151 -3.356 1.00 87.25 101 ILE A CA 1
ATOM 820 C C . ILE A 1 101 ? 9.612 -5.345 -4.399 1.00 87.25 101 ILE A C 1
ATOM 822 O O . ILE A 1 101 ? 9.388 -5.131 -5.592 1.00 87.25 101 ILE A O 1
ATOM 826 N N . LYS A 1 102 ? 10.810 -5.773 -3.982 1.00 83.94 102 LYS A N 1
ATOM 827 C CA . LYS A 1 102 ? 11.954 -5.957 -4.891 1.00 83.94 102 LYS A CA 1
ATOM 828 C C . LYS A 1 102 ? 11.715 -7.028 -5.955 1.00 83.94 102 LYS A C 1
ATOM 830 O O . LYS A 1 102 ? 12.153 -6.850 -7.089 1.00 83.94 102 LYS A O 1
ATOM 835 N N . ARG A 1 103 ? 11.016 -8.112 -5.606 1.00 85.12 103 ARG A N 1
ATOM 836 C CA . ARG A 1 103 ? 10.830 -9.296 -6.467 1.00 85.12 103 ARG A CA 1
ATOM 837 C C . ARG A 1 103 ? 9.993 -9.066 -7.725 1.00 85.12 103 ARG A C 1
ATOM 839 O O . ARG A 1 103 ? 10.052 -9.896 -8.624 1.00 85.12 103 ARG A O 1
ATOM 846 N N . SER A 1 104 ? 9.179 -8.013 -7.797 1.00 84.06 104 SER A N 1
ATOM 847 C CA . SER A 1 104 ? 8.302 -7.793 -8.951 1.00 84.06 104 SER A CA 1
ATOM 848 C C . SER A 1 104 ? 8.125 -6.305 -9.251 1.00 84.06 104 SER A C 1
ATOM 850 O O . SER A 1 104 ? 7.700 -5.555 -8.367 1.00 84.06 104 SER A O 1
ATOM 852 N N . PRO A 1 105 ? 8.367 -5.875 -10.502 1.00 82.50 105 PRO A N 1
ATOM 853 C CA . PRO A 1 105 ? 8.060 -4.518 -10.937 1.00 82.50 105 PRO A CA 1
ATOM 854 C C . PRO A 1 105 ? 6.587 -4.132 -10.716 1.00 82.50 105 PRO A C 1
ATOM 856 O O . PRO A 1 105 ? 6.319 -3.026 -10.253 1.00 82.50 105 PRO A O 1
ATOM 859 N N . ALA A 1 106 ? 5.641 -5.054 -10.935 1.00 85.62 106 ALA A N 1
ATOM 860 C CA . ALA A 1 106 ? 4.222 -4.815 -10.664 1.00 85.62 106 ALA A CA 1
ATOM 861 C C . ALA A 1 106 ? 3.977 -4.515 -9.176 1.00 85.62 106 ALA A C 1
ATOM 863 O O . ALA A 1 106 ? 3.373 -3.505 -8.832 1.00 85.62 106 ALA A O 1
ATOM 864 N N . ARG A 1 107 ? 4.551 -5.311 -8.264 1.00 90.12 107 ARG A N 1
ATOM 865 C CA . ARG A 1 107 ? 4.440 -5.061 -6.814 1.00 90.12 107 ARG A CA 1
ATOM 866 C C . ARG A 1 107 ? 5.001 -3.698 -6.421 1.00 90.12 107 ARG A C 1
ATOM 868 O O . ARG A 1 107 ? 4.367 -2.977 -5.654 1.00 90.12 107 ARG A O 1
ATOM 875 N N . ARG A 1 108 ? 6.158 -3.324 -6.979 1.00 88.81 108 ARG A N 1
ATOM 876 C CA . ARG A 1 108 ? 6.759 -1.999 -6.769 1.00 88.81 108 ARG A CA 1
ATOM 877 C C . ARG A 1 108 ? 5.882 -0.875 -7.327 1.00 88.81 108 ARG A C 1
ATOM 879 O O . ARG A 1 108 ? 5.780 0.168 -6.689 1.00 88.81 108 ARG A O 1
ATOM 886 N N . SER A 1 109 ? 5.209 -1.095 -8.457 1.00 88.00 109 SER A N 1
ATOM 887 C CA . SER A 1 109 ? 4.237 -0.154 -9.025 1.00 88.00 109 SER A CA 1
ATOM 888 C C . SER A 1 109 ? 3.053 0.076 -8.081 1.00 88.00 109 SER A C 1
ATOM 890 O O . SER A 1 109 ? 2.820 1.211 -7.678 1.00 88.00 109 SER A O 1
ATOM 892 N N . HIS A 1 110 ? 2.375 -0.987 -7.631 1.00 91.75 110 HIS A N 1
ATOM 893 C CA . HIS A 1 110 ? 1.241 -0.858 -6.703 1.00 91.75 110 HIS A CA 1
ATOM 894 C C . HIS A 1 110 ? 1.671 -0.217 -5.373 1.00 91.75 110 HIS A C 1
ATOM 896 O O . HIS A 1 110 ? 0.960 0.635 -4.841 1.00 91.75 110 HIS A O 1
ATOM 902 N N . ALA A 1 111 ? 2.854 -0.579 -4.857 1.00 91.56 111 ALA A N 1
ATOM 903 C CA . ALA A 1 111 ? 3.404 0.025 -3.645 1.00 91.56 111 ALA A CA 1
ATOM 904 C C . ALA A 1 111 ? 3.670 1.525 -3.836 1.00 91.56 111 ALA A C 1
ATOM 906 O O . ALA A 1 111 ? 3.346 2.316 -2.955 1.00 91.56 111 ALA A O 1
ATOM 907 N N . SER A 1 112 ? 4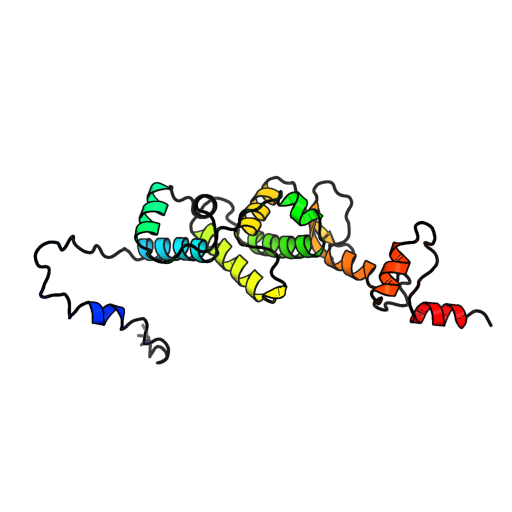.193 1.922 -5.002 1.00 89.62 112 SER A N 1
ATOM 908 C CA . SER A 1 112 ? 4.418 3.331 -5.345 1.00 89.62 112 SER A CA 1
ATOM 909 C C . SER A 1 112 ? 3.112 4.119 -5.392 1.00 89.62 112 SER A C 1
ATOM 911 O O . SER A 1 112 ? 3.054 5.226 -4.863 1.00 89.62 112 SER A O 1
ATOM 913 N N . THR A 1 113 ? 2.056 3.545 -5.981 1.00 89.00 113 THR A N 1
ATOM 914 C CA . THR A 1 113 ? 0.723 4.160 -6.022 1.00 89.00 113 THR A CA 1
ATOM 915 C C . THR A 1 113 ? 0.179 4.402 -4.618 1.00 89.00 113 THR A C 1
ATOM 917 O O . THR A 1 113 ? -0.154 5.538 -4.289 1.00 89.00 113 THR A O 1
ATOM 920 N N . LEU A 1 114 ? 0.122 3.361 -3.780 1.00 90.25 114 LEU A N 1
ATOM 921 C CA . LEU A 1 114 ? -0.416 3.468 -2.421 1.00 90.25 114 LEU A CA 1
ATOM 922 C C . LEU A 1 114 ? 0.370 4.459 -1.570 1.00 90.25 114 LEU A C 1
ATOM 924 O O . LEU A 1 114 ? -0.219 5.324 -0.931 1.00 90.25 114 LEU A O 1
ATOM 928 N N . ALA A 1 115 ? 1.697 4.376 -1.607 1.00 86.69 115 ALA A N 1
ATOM 929 C CA . ALA A 1 115 ? 2.550 5.278 -0.854 1.00 86.69 115 ALA A CA 1
ATOM 930 C C . ALA A 1 115 ? 2.374 6.741 -1.279 1.00 86.69 115 ALA A C 1
ATOM 932 O O . ALA A 1 115 ? 2.312 7.620 -0.427 1.00 86.69 115 ALA A O 1
ATOM 933 N N . LYS A 1 116 ? 2.240 7.008 -2.584 1.00 85.50 116 LYS A N 1
ATOM 934 C CA . LYS A 1 116 ? 2.008 8.362 -3.102 1.00 85.50 116 LYS A CA 1
ATOM 935 C C . LYS A 1 116 ? 0.633 8.903 -2.714 1.00 85.50 116 LYS A C 1
ATOM 937 O O . LYS A 1 116 ? 0.502 10.095 -2.458 1.00 85.50 116 LYS A O 1
ATOM 942 N N . LEU A 1 117 ? -0.392 8.050 -2.702 1.00 84.12 117 LEU A N 1
ATOM 943 C CA . LEU A 1 117 ? -1.723 8.430 -2.231 1.00 84.12 117 LEU A CA 1
ATOM 944 C C . LEU A 1 117 ? -1.701 8.744 -0.733 1.00 84.12 117 LEU A C 1
ATOM 946 O O . LEU A 1 117 ? -2.271 9.750 -0.329 1.00 84.12 117 LEU A O 1
ATOM 950 N N . PHE A 1 118 ? -1.000 7.928 0.054 1.00 83.31 118 PHE A N 1
ATOM 951 C CA . PHE A 1 118 ? -0.934 8.063 1.506 1.00 83.31 118 PHE A CA 1
ATOM 952 C C . PHE A 1 118 ? -0.068 9.238 1.971 1.00 83.31 118 PHE A C 1
ATOM 954 O O . PHE A 1 118 ? -0.458 9.942 2.890 1.00 83.31 118 PHE A O 1
ATOM 961 N N . GLN A 1 119 ? 1.062 9.520 1.308 1.00 75.06 119 GLN A N 1
ATOM 962 C CA . GLN A 1 119 ? 1.918 10.673 1.632 1.00 75.06 119 GLN A CA 1
ATOM 963 C C . GLN A 1 119 ? 1.236 12.032 1.440 1.00 75.06 119 GLN A C 1
ATOM 965 O O . GLN A 1 119 ? 1.684 13.018 2.014 1.00 75.06 119 GLN A O 1
ATOM 970 N N . LYS A 1 120 ? 0.169 12.107 0.636 1.00 62.78 120 LYS A N 1
ATOM 971 C CA . LYS A 1 120 ? -0.639 13.329 0.525 1.00 62.78 120 LYS A CA 1
ATOM 972 C C . LYS A 1 120 ? -1.487 13.593 1.778 1.00 62.78 120 LYS A C 1
ATOM 974 O O . LYS A 1 120 ? -1.984 14.704 1.919 1.00 62.78 120 LYS A O 1
ATOM 979 N N . GLY A 1 121 ? -1.671 12.601 2.651 1.00 56.19 121 GLY A N 1
ATOM 980 C CA . GLY A 1 121 ? -2.277 12.763 3.968 1.00 56.19 121 GLY A CA 1
ATOM 981 C C . GLY A 1 121 ? -1.204 13.135 4.990 1.00 56.19 121 GLY A C 1
ATOM 982 O O . GLY A 1 121 ? -0.377 12.310 5.357 1.00 56.19 121 GLY A O 1
ATOM 983 N N . GLU A 1 122 ? -1.189 14.386 5.441 1.00 54.91 122 GLU A N 1
ATOM 984 C CA . GLU A 1 122 ? -0.091 15.002 6.210 1.00 54.91 122 GLU A CA 1
ATOM 985 C C . GLU A 1 122 ? 0.115 14.478 7.655 1.00 54.91 122 GLU A C 1
ATOM 987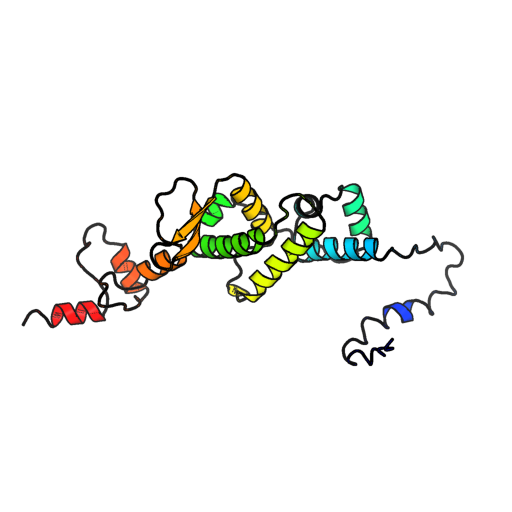 O O . GLU A 1 122 ? 0.960 15.003 8.376 1.00 54.91 122 GLU A O 1
ATOM 992 N N . ALA A 1 123 ? -0.580 13.425 8.107 1.00 53.91 123 ALA A N 1
ATOM 993 C CA . ALA A 1 123 ? -0.454 12.904 9.475 1.00 53.91 123 ALA A CA 1
ATOM 994 C C . ALA A 1 123 ? 0.145 11.485 9.512 1.00 53.91 123 ALA A C 1
ATOM 996 O O . ALA A 1 123 ? -0.504 10.495 9.173 1.00 53.91 123 ALA A O 1
ATOM 997 N N . MET A 1 124 ? 1.401 11.383 9.960 1.00 60.44 124 MET A N 1
ATOM 998 C CA . MET A 1 124 ? 2.124 10.108 10.100 1.00 60.44 124 MET A CA 1
ATOM 999 C C . MET A 1 124 ? 2.050 9.515 11.516 1.00 60.44 124 MET A C 1
ATOM 1001 O O . MET A 1 124 ? 2.330 8.324 11.684 1.00 60.44 124 MET A O 1
ATOM 1005 N N . GLU A 1 125 ? 1.635 10.292 12.518 1.00 76.50 125 GLU A N 1
ATOM 1006 C CA . GLU A 1 125 ? 1.436 9.813 13.891 1.00 76.50 125 GLU A CA 1
ATOM 1007 C C . GLU A 1 125 ? 0.128 9.015 14.032 1.00 76.50 125 GLU A C 1
ATOM 1009 O O . GLU A 1 125 ? -0.838 9.311 13.328 1.00 76.50 125 GLU A O 1
ATOM 1014 N N . PRO A 1 126 ? 0.072 7.984 14.899 1.00 78.75 126 PRO A N 1
ATOM 1015 C CA . PRO A 1 126 ? -1.163 7.246 15.171 1.00 78.75 126 PRO A CA 1
ATOM 1016 C C . PRO A 1 126 ? -2.301 8.186 15.591 1.00 78.75 126 PRO A C 1
ATOM 1018 O O . PRO A 1 126 ? -2.183 8.906 16.581 1.00 78.75 126 PRO A O 1
ATOM 1021 N N . SER A 1 127 ? -3.407 8.172 14.847 1.00 83.94 127 SER A N 1
ATOM 1022 C CA . SER A 1 127 ? -4.600 8.969 15.144 1.00 83.94 127 SER A CA 1
ATOM 1023 C C . SER A 1 127 ? -5.835 8.403 14.442 1.00 83.94 127 SER A C 1
ATOM 1025 O O . SER A 1 127 ? -5.746 7.578 13.527 1.00 83.94 127 SER A O 1
ATOM 1027 N N . LEU A 1 128 ? -7.023 8.857 14.842 1.00 85.31 128 LEU A N 1
ATOM 1028 C CA . LEU A 1 128 ? -8.261 8.455 14.170 1.00 85.31 128 LEU A CA 1
ATOM 1029 C C . LEU A 1 128 ? -8.290 8.949 12.718 1.00 85.31 128 LEU A C 1
ATOM 1031 O O . LEU A 1 128 ? -8.691 8.204 11.828 1.00 85.31 128 LEU A O 1
ATOM 1035 N N . GLU A 1 129 ? -7.784 10.153 12.465 1.00 86.75 129 GLU A N 1
ATOM 1036 C CA . GLU A 1 129 ? -7.663 10.745 11.131 1.00 86.75 129 GLU A CA 1
ATOM 1037 C C . GLU A 1 129 ? -6.731 9.916 10.242 1.00 86.75 129 GLU A C 1
ATOM 1039 O O . GLU A 1 129 ? -7.042 9.670 9.079 1.00 86.75 129 GLU A O 1
ATOM 1044 N N . LYS A 1 130 ? -5.617 9.411 10.790 1.00 86.38 130 LYS A N 1
ATOM 1045 C CA . LYS A 1 130 ? -4.702 8.528 10.055 1.00 86.38 130 LYS A CA 1
ATOM 1046 C C . LYS A 1 130 ? -5.361 7.199 9.691 1.00 86.38 130 LYS A C 1
ATOM 1048 O O . LYS A 1 130 ? -5.168 6.696 8.584 1.00 86.38 130 LYS A O 1
ATOM 1053 N N . ALA A 1 131 ? -6.135 6.616 10.602 1.00 90.00 131 ALA A N 1
ATOM 1054 C CA . ALA A 1 131 ? -6.899 5.405 10.323 1.00 90.00 131 ALA A CA 1
ATOM 1055 C C . ALA A 1 131 ? -7.970 5.633 9.238 1.00 90.00 131 ALA A C 1
ATOM 1057 O O . ALA A 1 131 ? -8.121 4.799 8.344 1.00 90.00 131 ALA A O 1
ATOM 1058 N N . GLU A 1 132 ? -8.672 6.766 9.274 1.00 90.25 132 GLU A N 1
ATOM 1059 C CA . GLU A 1 132 ? -9.644 7.158 8.243 1.00 90.25 132 GLU A CA 1
ATOM 1060 C C . GLU A 1 132 ? -8.973 7.370 6.884 1.00 90.25 132 GLU A C 1
ATOM 1062 O O . GLU A 1 132 ? -9.439 6.854 5.865 1.00 90.25 132 GLU A O 1
ATOM 1067 N N . GLU A 1 133 ? -7.839 8.065 6.871 1.00 89.31 133 GLU A N 1
ATOM 1068 C CA . GLU A 1 133 ? -7.033 8.292 5.677 1.00 89.31 133 GLU A CA 1
ATOM 1069 C C . GLU A 1 133 ? -6.519 6.976 5.085 1.00 89.31 133 GLU A C 1
ATOM 1071 O O . GLU A 1 133 ? -6.605 6.756 3.877 1.00 89.31 133 GLU A O 1
ATOM 1076 N N . PHE A 1 134 ? -6.058 6.055 5.932 1.00 91.19 134 PHE A N 1
ATOM 1077 C CA . PHE A 1 134 ? -5.627 4.724 5.515 1.00 91.19 134 PHE A CA 1
ATOM 1078 C C . PHE A 1 134 ? -6.752 3.959 4.809 1.00 91.19 134 PHE A C 1
ATOM 1080 O O . PHE A 1 134 ? -6.543 3.410 3.723 1.00 91.19 134 PHE A O 1
ATOM 1087 N N . ILE A 1 135 ? -7.959 3.955 5.385 1.00 92.00 135 ILE A N 1
ATOM 1088 C CA . ILE A 1 135 ? -9.143 3.333 4.776 1.00 92.00 135 ILE A CA 1
ATOM 1089 C C . ILE A 1 135 ? -9.461 3.997 3.439 1.00 92.00 135 ILE A C 1
ATOM 1091 O O . ILE A 1 135 ? -9.660 3.309 2.435 1.00 92.00 135 ILE A O 1
ATOM 1095 N N . ARG A 1 136 ? -9.495 5.333 3.409 1.00 91.62 136 ARG A N 1
ATOM 1096 C CA . ARG A 1 136 ? -9.815 6.119 2.215 1.00 91.62 136 ARG A CA 1
ATOM 1097 C C . ARG A 1 136 ? -8.845 5.818 1.075 1.00 91.62 136 ARG A C 1
ATOM 1099 O O . ARG A 1 136 ? -9.279 5.512 -0.034 1.00 91.62 136 ARG A O 1
ATOM 1106 N N . VAL A 1 137 ? -7.544 5.856 1.349 1.00 91.56 137 VAL A N 1
ATOM 1107 C CA . VAL A 1 137 ? -6.487 5.566 0.372 1.00 91.56 137 VAL A CA 1
ATOM 1108 C C . VAL A 1 137 ? -6.570 4.127 -0.119 1.00 91.56 137 VAL A C 1
ATOM 1110 O O . VAL A 1 137 ? -6.463 3.890 -1.323 1.00 91.56 137 VAL A O 1
ATOM 1113 N N . TYR A 1 138 ? -6.815 3.168 0.775 1.00 92.94 138 TYR A N 1
ATOM 1114 C CA . TYR A 1 138 ? -6.946 1.776 0.364 1.00 92.94 138 TYR A CA 1
ATOM 1115 C C . TYR A 1 138 ? -8.179 1.551 -0.518 1.00 92.94 138 TYR A C 1
ATOM 1117 O O . TYR A 1 138 ? -8.080 0.862 -1.526 1.00 92.94 138 TYR A O 1
ATOM 1125 N N . LYS A 1 139 ? -9.318 2.186 -0.219 1.00 92.12 139 LYS A N 1
ATOM 1126 C CA . LYS A 1 139 ? -10.504 2.145 -1.092 1.00 92.12 139 LYS A CA 1
ATOM 1127 C C . LYS A 1 139 ? -10.236 2.737 -2.474 1.00 92.12 139 LYS A C 1
ATOM 1129 O O . LYS A 1 139 ? -10.664 2.157 -3.465 1.00 92.12 139 LYS A O 1
ATOM 1134 N N . ILE A 1 140 ? -9.509 3.855 -2.552 1.00 91.06 140 ILE A N 1
ATOM 1135 C CA . ILE A 1 140 ? -9.093 4.435 -3.839 1.00 91.06 140 ILE A CA 1
ATOM 1136 C C . ILE A 1 140 ? -8.215 3.441 -4.600 1.00 91.06 140 ILE A C 1
ATOM 1138 O O . ILE A 1 140 ? -8.438 3.216 -5.782 1.00 91.06 140 ILE A O 1
ATOM 1142 N N . TYR A 1 141 ? -7.257 2.806 -3.924 1.00 91.94 141 TYR A N 1
ATOM 1143 C CA . TYR A 1 141 ? -6.430 1.766 -4.527 1.00 91.94 141 TYR A CA 1
ATOM 1144 C C . TYR A 1 141 ? -7.267 0.597 -5.059 1.00 91.94 141 TYR A C 1
ATOM 1146 O O . TYR A 1 141 ? -7.074 0.207 -6.204 1.00 91.94 141 TYR A O 1
ATOM 1154 N N . LEU A 1 142 ? -8.226 0.085 -4.284 1.00 91.56 142 LEU A N 1
ATOM 1155 C CA . LEU A 1 142 ? -9.137 -0.965 -4.749 1.00 91.56 142 LEU A CA 1
ATOM 1156 C C . LEU A 1 142 ? -9.951 -0.523 -5.974 1.00 91.56 142 LEU A C 1
ATOM 1158 O O . LEU A 1 142 ? -10.176 -1.323 -6.866 1.00 91.56 142 LEU A O 1
ATOM 1162 N N . ALA A 1 143 ? -10.347 0.749 -6.061 1.00 90.31 143 ALA A N 1
ATOM 1163 C CA . ALA A 1 143 ? -11.066 1.276 -7.221 1.00 90.31 143 ALA A CA 1
ATOM 1164 C C . ALA A 1 143 ? -10.184 1.455 -8.475 1.00 90.31 143 ALA A C 1
ATOM 1166 O O . ALA A 1 143 ? -10.709 1.588 -9.577 1.00 90.31 143 ALA A O 1
ATOM 1167 N N . MET A 1 144 ? -8.854 1.487 -8.326 1.00 87.06 144 MET A N 1
ATOM 1168 C CA . MET A 1 144 ? -7.909 1.650 -9.438 1.00 87.06 144 MET A CA 1
ATOM 1169 C C . MET A 1 144 ? -7.532 0.335 -10.129 1.00 87.06 144 MET A C 1
ATOM 1171 O O . MET A 1 144 ? -6.977 0.379 -11.225 1.00 87.06 144 MET A O 1
ATOM 1175 N N . TYR A 1 145 ? -7.776 -0.811 -9.493 1.00 85.31 145 TYR A N 1
ATOM 1176 C CA . TYR A 1 145 ? -7.343 -2.122 -9.974 1.00 85.31 145 TYR A CA 1
ATOM 1177 C C . TYR A 1 145 ? -8.517 -3.097 -9.977 1.00 85.31 145 TYR A C 1
ATOM 1179 O O . TYR A 1 145 ? -9.373 -3.042 -9.101 1.00 85.31 145 TYR A O 1
ATOM 1187 N N . SER A 1 146 ? -8.553 -4.013 -10.944 1.00 82.81 146 SER A N 1
ATOM 1188 C CA . SER A 1 146 ? -9.534 -5.101 -10.905 1.00 82.81 146 SER A CA 1
ATOM 1189 C C . SER A 1 146 ? -9.208 -6.099 -9.785 1.00 82.81 146 SER A C 1
ATOM 1191 O O . SER A 1 146 ? -8.055 -6.209 -9.362 1.00 82.81 146 SER A O 1
ATOM 1193 N N . ASP A 1 147 ? -10.195 -6.880 -9.330 1.00 80.69 147 ASP A N 1
ATOM 1194 C CA . ASP A 1 147 ? -10.011 -7.837 -8.224 1.00 80.69 147 ASP A CA 1
ATOM 1195 C C . ASP A 1 147 ? -8.859 -8.831 -8.458 1.00 80.69 147 ASP A C 1
ATOM 1197 O O . ASP A 1 147 ? -8.160 -9.223 -7.523 1.00 80.69 147 ASP A O 1
ATOM 1201 N N . GLN A 1 148 ? -8.620 -9.213 -9.718 1.00 76.44 148 GLN A N 1
ATOM 1202 C CA . GLN A 1 148 ? -7.545 -10.133 -10.109 1.00 76.44 148 GLN A CA 1
ATOM 1203 C C . GLN A 1 148 ? -6.151 -9.484 -10.085 1.00 76.44 148 GLN A C 1
ATOM 1205 O O . GLN A 1 148 ? -5.138 -10.185 -10.080 1.00 76.44 148 GLN A O 1
ATOM 1210 N N . GLU A 1 149 ? -6.087 -8.155 -10.055 1.00 85.12 149 GLU A N 1
ATOM 1211 C CA . GLU A 1 149 ? -4.856 -7.366 -10.088 1.00 85.12 149 GLU A CA 1
ATOM 1212 C C . GLU A 1 149 ? -4.476 -6.810 -8.712 1.00 85.12 149 GLU A C 1
ATOM 1214 O O . GLU A 1 149 ? -3.394 -6.247 -8.556 1.00 85.12 149 GLU A O 1
ATOM 1219 N N . ILE A 1 150 ? -5.314 -6.971 -7.684 1.00 87.75 150 ILE A N 1
ATOM 1220 C CA . ILE A 1 150 ? -4.994 -6.513 -6.329 1.00 87.75 150 ILE A CA 1
ATOM 1221 C C . ILE A 1 150 ? -3.818 -7.327 -5.772 1.00 87.75 150 ILE A C 1
ATOM 1223 O O . ILE A 1 150 ? -3.922 -8.513 -5.464 1.00 87.75 150 ILE A O 1
ATOM 1227 N N . LEU A 1 151 ? -2.674 -6.662 -5.586 1.00 89.75 151 LEU A N 1
ATOM 1228 C CA . LEU A 1 151 ? -1.452 -7.289 -5.062 1.00 89.75 151 LEU A CA 1
ATOM 1229 C C . LEU A 1 151 ? -1.189 -6.977 -3.583 1.00 89.75 151 LEU A C 1
ATOM 1231 O O . LEU A 1 151 ? -0.401 -7.668 -2.925 1.00 89.75 151 LEU A O 1
ATOM 1235 N N . ILE A 1 152 ? -1.801 -5.916 -3.058 1.00 90.56 152 ILE A N 1
ATOM 1236 C CA . ILE A 1 152 ? -1.510 -5.387 -1.726 1.00 90.56 152 ILE A CA 1
ATOM 1237 C C . ILE A 1 152 ? -2.743 -5.553 -0.851 1.00 90.56 152 ILE A C 1
ATOM 1239 O O . ILE A 1 152 ? -3.758 -4.900 -1.066 1.00 90.56 152 ILE A O 1
ATOM 1243 N N . ASP A 1 153 ? -2.634 -6.418 0.154 1.00 90.56 153 ASP A N 1
ATOM 1244 C CA . ASP A 1 153 ? -3.590 -6.463 1.258 1.00 90.56 153 ASP A CA 1
ATOM 1245 C C . ASP A 1 153 ? -3.305 -5.329 2.265 1.00 90.56 153 ASP A C 1
ATOM 1247 O O . ASP A 1 153 ? -2.203 -4.766 2.267 1.00 90.56 153 ASP A O 1
ATOM 1251 N N . PRO A 1 154 ? -4.252 -4.994 3.156 1.00 90.00 154 PRO A N 1
ATOM 1252 C CA . PRO A 1 154 ? -4.082 -3.888 4.099 1.00 90.00 154 PRO A CA 1
ATOM 1253 C C . PRO A 1 154 ? -2.903 -4.060 5.053 1.00 90.00 154 PRO A C 1
ATOM 1255 O O . PRO A 1 154 ? -2.251 -3.080 5.402 1.00 90.00 154 PRO A O 1
ATOM 1258 N N . ALA A 1 155 ? -2.572 -5.290 5.455 1.00 89.19 155 ALA A N 1
ATOM 1259 C CA . ALA A 1 155 ? -1.414 -5.511 6.312 1.00 89.19 155 ALA A CA 1
ATOM 1260 C C . ALA A 1 155 ? -0.116 -5.178 5.558 1.00 89.19 155 ALA A C 1
ATOM 1262 O O . ALA A 1 155 ? 0.767 -4.524 6.112 1.00 89.19 155 ALA A O 1
ATOM 1263 N N . ARG A 1 156 ? -0.007 -5.565 4.278 1.00 90.50 156 ARG A N 1
ATOM 1264 C CA . ARG A 1 156 ? 1.117 -5.143 3.427 1.00 90.50 156 ARG A CA 1
ATOM 1265 C C . ARG A 1 156 ? 1.141 -3.637 3.223 1.00 90.50 156 ARG A C 1
ATOM 1267 O O . ARG A 1 156 ? 2.230 -3.081 3.231 1.00 90.50 156 ARG A O 1
ATOM 1274 N N . PHE A 1 157 ? -0.008 -2.986 3.042 1.00 91.56 157 PHE A N 1
ATOM 1275 C CA . PHE A 1 157 ? -0.055 -1.530 2.902 1.00 91.56 157 PHE A CA 1
ATOM 1276 C C . PHE A 1 157 ? 0.520 -0.836 4.142 1.00 91.56 157 PHE A C 1
ATOM 1278 O O . PHE A 1 157 ? 1.426 -0.017 4.005 1.00 91.56 157 PHE A O 1
ATOM 1285 N N . LEU A 1 158 ? 0.093 -1.239 5.342 1.00 88.38 158 LEU A N 1
ATOM 1286 C CA . LEU A 1 158 ? 0.636 -0.698 6.588 1.00 88.38 158 LEU A CA 1
ATOM 1287 C C . LEU A 1 158 ? 2.162 -0.875 6.666 1.00 88.38 158 LEU A C 1
ATOM 1289 O O . LEU A 1 158 ? 2.890 0.087 6.894 1.00 88.38 158 LEU A O 1
ATOM 1293 N N . SER A 1 159 ? 2.665 -2.074 6.367 1.00 87.56 159 SER A N 1
ATOM 1294 C CA . SER A 1 159 ? 4.108 -2.328 6.369 1.00 87.56 159 SER A CA 1
ATOM 1295 C C . SER A 1 159 ? 4.875 -1.609 5.252 1.00 87.56 159 SER A C 1
ATOM 1297 O O . SER A 1 159 ? 6.052 -1.308 5.425 1.00 87.56 159 SER A O 1
ATOM 1299 N N . ILE A 1 160 ? 4.255 -1.288 4.111 1.00 88.62 160 ILE A N 1
ATOM 1300 C CA . ILE A 1 160 ? 4.872 -0.412 3.099 1.00 88.62 160 ILE A CA 1
ATOM 1301 C C . ILE A 1 160 ? 5.130 0.971 3.707 1.00 88.62 160 ILE A C 1
ATOM 1303 O O . ILE A 1 160 ? 6.233 1.499 3.554 1.00 88.62 160 ILE A O 1
ATOM 1307 N N . CYS A 1 161 ? 4.160 1.526 4.440 1.00 84.94 161 CYS A N 1
ATOM 1308 C CA . CYS A 1 161 ? 4.317 2.810 5.124 1.00 84.94 161 CYS A CA 1
ATOM 1309 C C . CYS A 1 161 ? 5.462 2.772 6.152 1.00 84.94 161 CYS A C 1
ATOM 1311 O O . CYS A 1 161 ? 6.270 3.700 6.206 1.00 84.94 161 CYS A O 1
ATOM 1313 N N . GLU A 1 162 ? 5.591 1.680 6.915 1.00 82.06 162 GLU A N 1
ATOM 1314 C CA . GLU A 1 162 ? 6.699 1.493 7.862 1.00 82.06 162 GLU A CA 1
ATOM 1315 C C . GLU A 1 162 ? 8.070 1.486 7.170 1.00 82.06 162 GLU A C 1
ATOM 1317 O O . GLU A 1 162 ? 9.005 2.142 7.631 1.00 82.06 162 GLU A O 1
ATOM 1322 N N . VAL A 1 163 ? 8.200 0.760 6.057 1.00 82.69 163 VAL A N 1
ATOM 1323 C CA . VAL A 1 163 ? 9.481 0.604 5.353 1.00 82.69 163 VAL A CA 1
ATOM 1324 C C . VAL A 1 163 ? 9.909 1.906 4.662 1.00 82.69 163 VAL A C 1
ATOM 1326 O O . VAL A 1 163 ? 11.103 2.203 4.604 1.00 82.69 163 VAL A O 1
ATOM 1329 N N . ILE A 1 164 ? 8.957 2.714 4.187 1.00 79.88 164 ILE A N 1
ATOM 1330 C CA . ILE A 1 164 ? 9.236 4.056 3.649 1.00 79.88 164 ILE A CA 1
ATOM 1331 C C . ILE A 1 164 ? 9.745 4.982 4.754 1.00 79.88 164 ILE A C 1
ATOM 1333 O O . ILE A 1 164 ? 10.747 5.661 4.564 1.00 79.88 164 ILE A O 1
ATOM 1337 N N . ARG A 1 165 ? 9.113 4.960 5.934 1.00 78.00 165 ARG A N 1
ATOM 1338 C CA . ARG A 1 165 ? 9.570 5.733 7.101 1.00 78.00 165 ARG A CA 1
ATOM 1339 C C . ARG A 1 165 ? 10.989 5.351 7.536 1.00 78.00 165 ARG A C 1
ATOM 1341 O O . ARG A 1 165 ? 11.735 6.200 8.007 1.00 78.00 165 ARG A O 1
ATOM 1348 N N . GLY A 1 166 ? 11.372 4.089 7.361 1.00 77.44 166 GLY A N 1
ATOM 1349 C CA . GLY A 1 166 ? 12.732 3.610 7.613 1.00 77.44 166 GLY A CA 1
ATOM 1350 C C . GLY A 1 166 ? 13.772 4.008 6.556 1.00 77.44 166 GLY A C 1
ATOM 1351 O O . GLY A 1 166 ? 14.885 3.493 6.617 1.00 77.44 166 GLY A O 1
ATOM 1352 N N . ASN A 1 167 ? 13.430 4.854 5.572 1.00 76.50 167 ASN A N 1
ATOM 1353 C CA . ASN A 1 167 ? 14.286 5.261 4.445 1.00 76.50 167 ASN A CA 1
ATOM 1354 C C . ASN A 1 167 ? 14.843 4.095 3.603 1.00 76.50 167 ASN A C 1
ATOM 1356 O O . ASN A 1 167 ? 15.825 4.246 2.878 1.00 76.50 167 ASN A O 1
ATOM 1360 N N . ALA A 1 168 ? 14.218 2.915 3.658 1.00 82.56 168 ALA A N 1
ATOM 1361 C CA . ALA A 1 168 ? 14.631 1.779 2.833 1.00 82.56 168 ALA A CA 1
ATOM 1362 C C . ALA A 1 168 ? 14.168 1.924 1.370 1.00 82.56 168 ALA A C 1
ATOM 1364 O O . ALA A 1 168 ? 14.756 1.326 0.461 1.00 82.56 168 ALA A O 1
ATOM 1365 N N . PHE A 1 169 ? 13.132 2.735 1.141 1.00 85.00 169 PHE A N 1
ATOM 1366 C CA . PHE A 1 169 ? 12.725 3.215 -0.175 1.00 85.00 169 PHE A CA 1
ATOM 1367 C C . PHE A 1 169 ? 12.628 4.733 -0.167 1.00 85.00 169 PHE A C 1
ATOM 1369 O O . PHE A 1 169 ? 12.255 5.334 0.836 1.00 85.00 169 PHE A O 1
ATOM 1376 N N . GLU A 1 170 ? 12.896 5.325 -1.320 1.00 86.19 170 GLU A N 1
ATOM 1377 C CA . GLU A 1 170 ? 12.770 6.756 -1.552 1.00 86.19 170 GLU A CA 1
ATOM 1378 C C . GLU A 1 170 ? 11.988 7.006 -2.837 1.00 86.19 170 GLU A C 1
ATOM 1380 O O . GLU A 1 170 ? 12.018 6.204 -3.778 1.00 86.19 170 GLU A O 1
ATOM 1385 N N . PHE A 1 171 ? 11.266 8.121 -2.878 1.00 87.62 171 PHE A N 1
ATOM 1386 C CA . PHE A 1 171 ? 10.608 8.543 -4.101 1.00 87.62 171 PHE A CA 1
ATOM 1387 C C . PHE A 1 171 ? 11.626 9.150 -5.057 1.00 87.62 171 PHE A C 1
ATOM 1389 O O . PHE A 1 171 ? 12.372 10.057 -4.700 1.00 87.62 171 PHE A O 1
ATOM 1396 N N . ARG A 1 172 ? 11.619 8.665 -6.297 1.00 89.38 172 ARG A N 1
ATOM 1397 C CA . ARG A 1 172 ? 12.412 9.214 -7.397 1.00 89.38 172 ARG A CA 1
ATOM 1398 C C . ARG A 1 172 ? 11.541 9.495 -8.594 1.00 89.38 172 ARG A C 1
ATOM 1400 O O . ARG A 1 172 ? 10.514 8.853 -8.788 1.00 89.38 172 ARG A O 1
ATOM 1407 N N . GLU A 1 173 ? 11.985 10.419 -9.427 1.00 91.31 173 GLU A N 1
ATOM 1408 C CA . GLU A 1 173 ? 11.356 10.678 -10.711 1.00 91.31 173 GLU A CA 1
ATOM 1409 C C . GLU A 1 173 ? 11.929 9.753 -11.791 1.00 91.31 173 GLU A C 1
ATOM 1411 O O . GLU A 1 173 ? 13.139 9.548 -11.898 1.00 91.31 173 GLU A O 1
ATOM 1416 N N . CYS A 1 174 ? 11.050 9.153 -12.591 1.00 90.25 174 CYS A N 1
ATOM 1417 C CA . CYS A 1 174 ? 11.455 8.363 -13.745 1.00 90.25 174 CYS A CA 1
ATOM 1418 C C . CYS A 1 174 ? 11.937 9.267 -14.879 1.00 90.25 174 CYS A C 1
ATOM 1420 O O . CYS A 1 174 ? 11.151 10.057 -15.387 1.00 90.25 174 CYS A O 1
ATOM 1422 N N . LYS A 1 175 ? 13.156 9.061 -15.391 1.00 89.19 175 LYS A N 1
ATOM 1423 C CA . LYS A 1 175 ? 13.686 9.859 -16.514 1.00 89.19 175 LYS A CA 1
ATOM 1424 C C . LYS A 1 175 ? 12.896 9.722 -17.823 1.00 89.19 175 LYS A C 1
ATOM 1426 O O . LYS A 1 175 ? 12.977 10.601 -18.664 1.00 89.19 175 LYS A O 1
ATOM 1431 N N . GLN A 1 176 ? 12.165 8.618 -18.004 1.00 84.94 176 GLN A N 1
ATOM 1432 C CA . GLN A 1 176 ? 11.410 8.347 -19.235 1.00 84.94 176 GLN A CA 1
ATOM 1433 C C . GLN A 1 176 ? 9.980 8.913 -19.241 1.00 84.94 176 GLN A C 1
ATOM 1435 O O . GLN A 1 176 ? 9.539 9.430 -20.257 1.00 84.94 176 GLN A O 1
ATOM 1440 N N . CYS A 1 177 ? 9.227 8.776 -18.144 1.00 84.62 177 CYS A N 1
ATOM 1441 C CA . CYS A 1 177 ? 7.818 9.193 -18.079 1.00 84.62 177 CYS A CA 1
ATOM 1442 C C . CYS A 1 177 ? 7.546 10.278 -17.033 1.00 84.62 177 CYS A C 1
ATOM 1444 O O . CYS A 1 177 ? 6.383 10.554 -16.740 1.00 84.62 177 CYS A O 1
ATOM 1446 N N . HIS A 1 178 ? 8.592 10.810 -16.394 1.00 88.00 178 HIS A N 1
ATOM 1447 C CA . HIS A 1 178 ? 8.527 11.846 -15.354 1.00 88.00 178 HIS A CA 1
ATOM 1448 C C . HIS A 1 178 ? 7.630 11.503 -14.152 1.00 88.00 178 HIS A C 1
ATOM 1450 O O . HIS A 1 178 ? 7.306 12.334 -13.309 1.00 88.00 178 HIS A O 1
ATOM 1456 N N . THR A 1 179 ? 7.220 10.237 -14.033 1.00 86.75 179 THR A N 1
ATOM 1457 C CA . THR A 1 179 ? 6.356 9.786 -12.947 1.00 86.75 179 THR A CA 1
ATOM 1458 C C . THR A 1 179 ? 7.203 9.422 -11.736 1.00 86.75 179 THR A C 1
ATOM 1460 O O . THR A 1 179 ? 8.168 8.661 -11.840 1.00 86.75 179 THR A O 1
ATOM 1463 N N . SER A 1 180 ? 6.812 9.946 -10.574 1.00 87.44 180 SER A N 1
ATOM 1464 C CA . SER A 1 180 ? 7.408 9.582 -9.288 1.00 87.44 180 SER A CA 1
ATOM 1465 C C . SER A 1 180 ? 7.092 8.128 -8.906 1.00 87.44 180 SER A C 1
ATOM 1467 O O . SER A 1 180 ? 5.941 7.698 -9.019 1.00 87.44 180 SER A O 1
ATOM 1469 N N . TYR A 1 181 ? 8.097 7.377 -8.455 1.00 89.44 181 TYR A N 1
ATOM 1470 C CA . TYR A 1 181 ? 7.995 5.969 -8.059 1.00 89.44 181 TYR A CA 1
ATOM 1471 C C . TYR A 1 181 ? 8.882 5.655 -6.847 1.00 89.44 181 TYR A C 1
ATOM 1473 O O . TYR A 1 181 ? 9.862 6.353 -6.594 1.00 89.44 181 TYR A O 1
ATOM 1481 N N . LEU A 1 182 ? 8.566 4.578 -6.119 1.00 89.12 182 LEU A N 1
ATOM 1482 C CA . LEU A 1 182 ? 9.421 4.068 -5.045 1.00 89.12 182 LEU A CA 1
ATOM 1483 C C . LEU A 1 182 ? 10.632 3.344 -5.637 1.00 89.12 182 LEU A C 1
ATOM 1485 O O . LEU A 1 182 ? 10.494 2.288 -6.265 1.00 89.12 182 LEU A O 1
ATOM 1489 N N . ALA A 1 183 ? 11.819 3.887 -5.396 1.00 87.88 183 ALA A N 1
ATOM 1490 C CA . ALA A 1 183 ? 13.103 3.261 -5.670 1.00 87.88 183 ALA A CA 1
ATOM 1491 C C . ALA A 1 183 ? 13.711 2.720 -4.373 1.00 87.88 183 ALA A C 1
ATOM 1493 O O . ALA A 1 183 ? 13.432 3.213 -3.283 1.00 87.88 183 ALA A O 1
ATOM 1494 N N . VAL A 1 184 ? 14.543 1.684 -4.482 1.00 85.50 184 VAL A N 1
ATOM 1495 C CA . VAL A 1 184 ? 15.307 1.184 -3.330 1.00 85.50 184 VAL A CA 1
ATOM 1496 C C . VAL A 1 184 ? 16.324 2.259 -2.944 1.00 85.50 184 VAL A C 1
ATOM 1498 O O . VAL A 1 184 ? 17.021 2.763 -3.831 1.00 85.50 184 VAL A O 1
ATOM 1501 N N . GLY A 1 185 ? 16.426 2.590 -1.655 1.00 82.19 185 GLY A N 1
ATOM 1502 C CA . GLY A 1 185 ? 17.398 3.570 -1.165 1.00 82.19 185 GLY A CA 1
ATOM 1503 C C . GLY A 1 185 ? 18.819 3.221 -1.622 1.00 82.19 185 GLY A C 1
ATOM 1504 O O . GLY A 1 185 ? 19.227 2.059 -1.567 1.00 82.19 185 GLY A O 1
ATOM 1505 N N . GLY A 1 186 ? 19.541 4.207 -2.160 1.00 79.00 186 GLY A N 1
ATOM 1506 C CA . GLY A 1 186 ? 20.903 4.024 -2.680 1.00 79.00 186 GLY A CA 1
ATOM 1507 C C . GLY A 1 186 ? 21.024 3.244 -4.000 1.00 79.00 186 GLY A C 1
ATOM 1508 O O . GLY A 1 186 ? 22.137 3.038 -4.475 1.00 79.00 186 GLY A O 1
ATOM 1509 N N . SER A 1 187 ? 19.922 2.816 -4.630 1.00 82.50 187 SER A N 1
ATOM 1510 C CA . SER A 1 187 ? 19.985 2.199 -5.969 1.00 82.50 187 SER A CA 1
ATOM 1511 C C . SER A 1 187 ? 20.397 3.214 -7.043 1.00 82.50 187 SER A C 1
ATOM 1513 O O . SER A 1 187 ? 20.257 4.417 -6.851 1.00 82.50 187 SER A O 1
ATOM 1515 N N . SER A 1 188 ? 20.871 2.765 -8.205 1.00 80.94 188 SER A N 1
ATOM 1516 C CA . SER A 1 188 ? 21.106 3.623 -9.382 1.00 80.94 188 SER A CA 1
ATOM 1517 C C . SER A 1 188 ? 19.936 3.599 -10.378 1.00 80.94 188 SER A C 1
ATOM 1519 O O . SER A 1 188 ? 20.055 4.119 -11.487 1.00 80.94 188 SER A O 1
ATOM 1521 N N . ASP A 1 189 ? 18.793 3.021 -9.985 1.00 79.38 189 ASP A N 1
ATOM 1522 C CA . ASP A 1 189 ? 17.594 2.938 -10.819 1.00 79.38 189 ASP A CA 1
ATOM 1523 C C . ASP A 1 189 ? 17.133 4.358 -11.211 1.00 79.38 189 ASP A C 1
ATOM 1525 O O . ASP A 1 189 ? 16.878 5.215 -10.358 1.00 79.38 189 ASP A O 1
ATOM 1529 N N . THR A 1 190 ? 17.036 4.608 -12.520 1.00 83.94 190 THR A N 1
ATOM 1530 C CA . THR A 1 190 ? 16.578 5.886 -13.109 1.00 83.94 190 THR A CA 1
ATOM 1531 C C . THR A 1 190 ? 15.218 5.774 -13.799 1.00 83.94 190 THR A C 1
ATOM 1533 O O . THR A 1 190 ? 14.651 6.776 -14.235 1.00 83.94 190 THR A O 1
ATOM 1536 N N . THR A 1 191 ? 14.685 4.557 -13.904 1.00 85.06 191 THR A N 1
ATOM 1537 C CA . THR A 1 191 ? 13.469 4.236 -14.656 1.00 85.06 191 THR A CA 1
ATOM 1538 C C . THR A 1 191 ? 12.462 3.563 -13.730 1.00 85.06 191 THR A C 1
ATOM 1540 O O . THR A 1 191 ? 12.823 2.662 -12.973 1.00 85.06 191 THR A O 1
ATOM 1543 N N . CYS A 1 192 ? 11.195 3.982 -13.778 1.00 86.38 192 CYS A N 1
ATOM 1544 C CA . CYS A 1 192 ? 10.160 3.383 -12.943 1.00 86.38 192 CYS A CA 1
ATOM 1545 C C . CYS A 1 192 ? 9.866 1.932 -13.359 1.00 86.38 192 CYS A C 1
ATOM 1547 O O . CYS A 1 192 ? 10.120 1.544 -14.503 1.00 86.38 192 CYS A O 1
ATOM 1549 N N . PRO A 1 193 ? 9.257 1.128 -12.470 1.00 83.62 193 PRO A N 1
ATOM 1550 C CA . PRO A 1 193 ? 8.885 -0.250 -12.773 1.00 83.62 193 PRO A CA 1
ATOM 1551 C C . PRO A 1 193 ? 8.020 -0.405 -14.024 1.00 83.62 193 PRO A C 1
ATOM 1553 O O . PRO A 1 193 ? 8.207 -1.363 -14.765 1.00 83.62 193 PRO A O 1
ATOM 1556 N N . HIS A 1 194 ? 7.109 0.538 -14.278 1.00 81.06 194 HIS A N 1
ATOM 1557 C CA . HIS A 1 194 ? 6.234 0.495 -15.447 1.00 81.06 194 HIS A CA 1
ATOM 1558 C C . HIS A 1 194 ? 7.021 0.685 -16.749 1.00 81.06 194 HIS A C 1
ATOM 1560 O O . HIS A 1 194 ? 6.953 -0.159 -17.637 1.00 81.06 194 HIS A O 1
ATOM 1566 N N . CYS A 1 195 ? 7.848 1.730 -16.831 1.00 80.25 195 CYS A N 1
ATOM 1567 C CA . CYS A 1 195 ? 8.715 1.971 -17.985 1.00 80.25 195 CYS A CA 1
ATOM 1568 C C . CYS A 1 195 ? 9.750 0.855 -18.175 1.00 80.25 195 CYS A C 1
ATOM 1570 O O . CYS A 1 195 ? 10.007 0.453 -19.303 1.00 80.25 195 CYS A O 1
ATOM 1572 N N . ALA A 1 196 ? 10.287 0.297 -17.085 1.00 79.50 196 ALA A N 1
ATOM 1573 C CA . ALA A 1 196 ? 11.201 -0.841 -17.139 1.00 79.50 196 ALA A CA 1
ATOM 1574 C C . ALA A 1 196 ? 10.517 -2.134 -17.620 1.00 79.50 196 ALA A C 1
ATOM 1576 O O . ALA A 1 196 ? 11.155 -2.961 -18.264 1.00 79.50 196 ALA A O 1
ATOM 1577 N N . MET A 1 197 ? 9.232 -2.341 -17.308 1.00 73.44 197 MET A N 1
ATOM 1578 C CA . MET A 1 197 ? 8.444 -3.443 -17.875 1.00 73.44 197 MET A CA 1
ATOM 1579 C C . MET A 1 197 ? 8.122 -3.198 -19.347 1.00 73.44 197 MET A C 1
ATOM 1581 O O . MET A 1 197 ? 8.237 -4.114 -20.159 1.00 73.44 197 MET A O 1
ATOM 1585 N N . TYR A 1 198 ? 7.741 -1.969 -19.691 1.00 72.06 198 TYR A N 1
ATOM 1586 C CA . TYR A 1 198 ? 7.437 -1.587 -21.061 1.00 72.06 198 TYR A CA 1
ATOM 1587 C C . TYR A 1 198 ? 8.657 -1.797 -21.957 1.00 72.06 198 TYR A C 1
ATOM 1589 O O . TYR A 1 198 ? 8.582 -2.589 -22.884 1.00 72.06 198 TYR A O 1
ATOM 1597 N N . SER A 1 199 ? 9.817 -1.226 -21.618 1.00 69.31 199 SER A N 1
ATOM 1598 C CA . SER A 1 199 ? 11.050 -1.361 -22.411 1.00 69.31 199 SER A CA 1
ATOM 1599 C C . SER A 1 199 ? 11.542 -2.802 -22.569 1.00 69.31 199 SER A C 1
ATOM 1601 O O . SER A 1 199 ? 12.225 -3.115 -23.535 1.00 69.31 199 SER A O 1
ATOM 1603 N N . ARG A 1 200 ? 11.176 -3.698 -21.645 1.00 68.44 200 ARG A N 1
ATOM 1604 C CA . ARG A 1 200 ? 11.442 -5.140 -21.760 1.00 68.44 200 ARG A CA 1
ATOM 1605 C C . ARG A 1 200 ? 10.506 -5.851 -22.729 1.00 68.44 200 ARG A C 1
ATOM 1607 O O . ARG A 1 200 ? 10.855 -6.919 -23.203 1.00 68.44 200 ARG A O 1
ATOM 1614 N N . THR A 1 201 ? 9.318 -5.310 -22.962 1.00 66.44 201 THR A N 1
ATOM 1615 C CA . THR A 1 201 ? 8.250 -5.937 -23.754 1.00 66.44 201 THR A CA 1
ATOM 1616 C C . THR A 1 201 ? 8.021 -5.250 -25.094 1.00 66.44 201 THR A C 1
ATOM 1618 O O . THR A 1 201 ? 7.136 -5.668 -25.830 1.00 66.44 201 THR A O 1
ATOM 1621 N N . VAL A 1 202 ? 8.816 -4.240 -25.444 1.00 69.06 202 VAL A N 1
ATOM 1622 C CA . VAL A 1 202 ? 8.927 -3.688 -26.801 1.00 69.06 202 VAL A CA 1
ATOM 1623 C C . VAL A 1 202 ? 10.319 -3.958 -27.367 1.00 69.06 202 VAL A C 1
ATOM 1625 O O . VAL A 1 202 ? 11.277 -4.126 -26.613 1.00 69.06 202 VAL A O 1
ATOM 1628 N N . CYS A 1 203 ? 10.431 -4.027 -28.696 1.00 70.38 203 CYS A N 1
ATOM 1629 C CA . CYS A 1 203 ? 11.719 -4.208 -29.366 1.00 70.38 203 CYS A CA 1
ATOM 1630 C C . CYS A 1 203 ? 12.745 -3.164 -28.905 1.00 70.38 203 CYS A C 1
ATOM 1632 O O . CYS A 1 203 ? 12.425 -1.988 -28.739 1.00 70.38 203 CYS A O 1
ATOM 1634 N N . ALA A 1 204 ? 13.998 -3.605 -28.761 1.00 68.56 204 ALA A N 1
ATOM 1635 C CA . ALA A 1 204 ? 15.120 -2.744 -28.398 1.00 68.56 204 ALA A CA 1
ATOM 1636 C C . ALA A 1 204 ? 15.487 -1.704 -29.473 1.00 68.56 204 ALA A C 1
ATOM 1638 O O . ALA A 1 204 ? 16.103 -0.699 -29.132 1.00 68.56 204 ALA A O 1
ATOM 1639 N N . ASN A 1 205 ? 15.117 -1.922 -30.742 1.00 70.69 205 ASN A N 1
ATOM 1640 C CA . ASN A 1 205 ? 15.223 -0.902 -31.785 1.00 70.69 205 ASN A CA 1
ATOM 1641 C C . ASN A 1 205 ? 14.171 0.203 -31.518 1.00 70.69 205 ASN A C 1
ATOM 1643 O O . ASN A 1 205 ? 12.967 -0.078 -31.620 1.00 70.69 205 ASN A O 1
ATOM 1647 N N . PRO A 1 206 ? 14.600 1.443 -31.205 1.00 67.00 206 PRO A N 1
ATOM 1648 C CA . PRO A 1 206 ? 13.702 2.544 -30.863 1.00 67.00 206 PRO A CA 1
ATOM 1649 C C . PRO A 1 206 ? 12.771 2.961 -32.011 1.00 67.00 206 PRO A C 1
ATOM 1651 O O . PRO A 1 206 ? 11.681 3.457 -31.742 1.00 67.00 206 PRO A O 1
ATOM 1654 N N . GLU A 1 207 ? 13.145 2.717 -33.268 1.00 70.25 207 GLU A N 1
ATOM 1655 C CA . GLU A 1 207 ? 12.327 3.044 -34.447 1.00 70.25 207 GLU A CA 1
ATOM 1656 C C . GLU A 1 207 ? 11.194 2.034 -34.671 1.00 70.25 207 GLU A C 1
ATOM 1658 O O . GLU A 1 207 ? 10.189 2.311 -35.329 1.00 70.25 207 GLU A O 1
ATOM 1663 N N . CYS A 1 208 ? 11.329 0.836 -34.103 1.00 76.38 208 CYS A N 1
ATOM 1664 C CA . CYS A 1 208 ? 10.355 -0.216 -34.303 1.00 76.38 208 CYS A CA 1
ATOM 1665 C C . CYS A 1 208 ? 9.124 -0.052 -33.404 1.00 76.38 208 CYS A C 1
ATOM 1667 O O . CYS A 1 208 ? 7.993 -0.124 -33.896 1.00 76.38 208 CYS A O 1
ATOM 1669 N N . GLY A 1 209 ? 9.345 0.108 -32.093 1.00 67.06 209 GLY A N 1
ATOM 1670 C CA . GLY A 1 209 ? 8.297 0.280 -31.078 1.00 67.06 209 GLY A CA 1
ATOM 1671 C C . GLY A 1 209 ? 7.314 -0.892 -30.907 1.00 67.06 209 GLY A C 1
ATOM 1672 O O . GLY A 1 209 ? 6.367 -0.779 -30.130 1.00 67.06 209 GLY A O 1
ATOM 1673 N N . VAL A 1 210 ? 7.502 -2.013 -31.614 1.00 76.19 210 VAL A N 1
ATOM 1674 C CA . VAL A 1 210 ? 6.575 -3.158 -31.593 1.00 76.19 210 VAL A CA 1
ATOM 1675 C C . VAL A 1 210 ? 6.670 -3.914 -30.274 1.00 76.19 210 VAL A C 1
ATOM 1677 O O . VAL A 1 210 ? 7.769 -4.220 -29.806 1.00 76.19 210 VAL A O 1
ATOM 1680 N N . LYS A 1 211 ? 5.506 -4.242 -29.696 1.00 72.19 211 LYS A N 1
ATOM 1681 C CA . LYS A 1 211 ? 5.401 -5.129 -28.533 1.00 72.19 211 LYS A CA 1
ATOM 1682 C C . LYS A 1 211 ? 5.803 -6.547 -28.920 1.00 72.19 211 LYS A C 1
ATOM 1684 O O . LYS A 1 211 ? 5.270 -7.102 -29.874 1.00 72.19 211 LYS A O 1
ATOM 1689 N N . LEU A 1 212 ? 6.711 -7.119 -28.148 1.00 68.62 212 LEU A N 1
ATOM 1690 C CA . LEU A 1 212 ? 7.211 -8.470 -28.324 1.00 68.62 212 LEU A CA 1
ATOM 1691 C C . LEU A 1 212 ? 6.175 -9.474 -27.822 1.00 68.62 212 LEU A C 1
ATOM 1693 O O . LEU A 1 212 ? 5.606 -9.330 -26.735 1.00 68.62 212 LEU A O 1
ATOM 1697 N N . THR A 1 213 ? 5.973 -10.530 -28.595 1.00 75.31 213 THR A N 1
ATOM 1698 C CA . THR A 1 213 ? 5.343 -11.758 -28.120 1.00 75.31 213 THR A CA 1
ATOM 1699 C C . THR A 1 213 ? 6.215 -12.415 -27.046 1.00 75.31 213 THR A C 1
ATOM 1701 O O . THR A 1 213 ? 7.400 -12.111 -26.882 1.00 75.31 213 THR A O 1
ATOM 1704 N N . ARG A 1 214 ? 5.635 -13.348 -26.285 1.00 67.19 214 ARG A N 1
ATOM 1705 C CA . ARG A 1 214 ? 6.351 -14.059 -25.216 1.00 67.19 214 ARG A CA 1
ATOM 1706 C C . ARG A 1 214 ? 7.609 -14.771 -25.728 1.00 67.19 214 ARG A C 1
ATOM 1708 O O . ARG A 1 214 ? 8.628 -14.746 -25.043 1.00 67.19 214 ARG A O 1
ATOM 1715 N N . ASP A 1 215 ? 7.544 -15.374 -26.910 1.00 72.25 215 ASP A N 1
ATOM 1716 C CA . ASP A 1 215 ? 8.668 -16.109 -27.493 1.00 72.25 215 ASP A CA 1
ATOM 1717 C C . ASP A 1 215 ? 9.783 -15.166 -27.956 1.00 72.25 215 ASP A C 1
ATOM 1719 O O . ASP A 1 215 ? 10.958 -15.427 -27.691 1.00 72.25 215 ASP A O 1
ATOM 1723 N N . GLU A 1 216 ? 9.429 -14.036 -28.572 1.00 69.69 216 GLU A N 1
ATOM 1724 C CA . GLU A 1 216 ? 10.383 -12.988 -28.960 1.00 69.69 216 GLU A CA 1
ATOM 1725 C C . GLU A 1 216 ? 11.069 -12.379 -27.727 1.00 69.69 216 GLU A C 1
ATOM 1727 O O . GLU A 1 216 ? 12.294 -12.240 -27.698 1.00 69.69 216 GLU A O 1
ATOM 1732 N N . TYR A 1 217 ? 10.303 -12.114 -26.661 1.00 63.69 217 TYR A N 1
ATOM 1733 C CA . TYR A 1 217 ? 10.835 -11.655 -25.378 1.00 63.69 217 TYR A CA 1
ATOM 1734 C C . TYR A 1 217 ? 11.857 -12.640 -24.793 1.00 63.69 217 TYR A C 1
ATOM 1736 O O . TYR A 1 217 ? 12.974 -12.250 -24.447 1.00 63.69 217 TYR A O 1
ATOM 1744 N N . LEU A 1 218 ? 11.503 -13.929 -24.714 1.00 66.25 218 LEU A N 1
ATOM 1745 C CA . LEU A 1 218 ? 12.378 -14.960 -24.152 1.00 66.25 218 LEU A CA 1
ATOM 1746 C C . LEU A 1 218 ? 13.677 -15.111 -24.954 1.00 66.25 218 LEU A C 1
ATOM 1748 O O . LEU A 1 218 ? 14.751 -15.241 -24.358 1.00 66.25 218 LEU A O 1
ATOM 1752 N N . ARG A 1 219 ? 13.600 -15.047 -26.290 1.00 68.31 219 ARG A N 1
ATOM 1753 C CA . ARG A 1 219 ? 14.775 -15.081 -27.178 1.00 68.31 219 ARG A CA 1
ATOM 1754 C C . ARG A 1 219 ? 15.707 -13.898 -26.936 1.00 68.31 219 ARG A C 1
ATOM 1756 O O . ARG A 1 219 ? 16.917 -14.099 -26.847 1.00 68.31 219 ARG A O 1
ATOM 1763 N N . GLN A 1 220 ? 15.150 -12.701 -26.761 1.00 67.12 220 GLN A N 1
ATOM 1764 C CA . GLN A 1 220 ? 15.924 -11.497 -26.472 1.00 67.12 220 GLN A CA 1
ATOM 1765 C C . GLN A 1 220 ? 16.589 -11.547 -25.086 1.00 67.12 220 GLN A C 1
ATOM 1767 O O . GLN A 1 220 ? 17.723 -11.102 -24.934 1.00 67.12 220 GLN A O 1
ATOM 1772 N N . THR A 1 221 ? 15.932 -12.123 -24.073 1.00 60.56 221 THR A N 1
ATOM 1773 C CA . THR A 1 221 ? 16.494 -12.208 -22.711 1.00 60.56 221 THR A CA 1
ATOM 1774 C C . THR A 1 221 ? 17.540 -13.308 -22.506 1.00 60.56 221 THR A C 1
ATOM 1776 O O . THR A 1 221 ? 18.364 -13.185 -21.604 1.00 60.56 221 THR A O 1
ATOM 1779 N N . ASN A 1 222 ? 17.529 -14.375 -23.314 1.00 58.53 222 ASN A N 1
ATOM 1780 C CA . ASN A 1 222 ? 18.378 -15.558 -23.104 1.00 58.53 222 ASN A CA 1
ATOM 1781 C C . ASN A 1 222 ? 19.777 -15.479 -23.741 1.00 58.53 222 ASN A C 1
ATOM 1783 O O . ASN A 1 222 ? 20.592 -16.369 -23.505 1.00 58.53 222 ASN A O 1
ATOM 1787 N N . ARG A 1 223 ? 20.095 -14.455 -24.545 1.00 53.41 223 ARG A N 1
ATOM 1788 C CA . ARG A 1 223 ? 21.423 -14.327 -25.171 1.00 53.41 223 ARG A CA 1
ATOM 1789 C C . ARG A 1 223 ? 22.237 -13.212 -24.525 1.00 53.41 223 ARG A C 1
ATOM 1791 O O . ARG A 1 223 ? 22.079 -12.041 -24.843 1.00 53.41 223 ARG A O 1
ATOM 1798 N N . THR A 1 224 ? 23.192 -13.602 -23.687 1.00 43.91 224 THR A N 1
ATOM 1799 C CA . THR A 1 224 ? 24.164 -12.732 -23.005 1.00 43.91 224 THR A CA 1
ATOM 1800 C C . THR A 1 224 ? 25.121 -11.972 -23.946 1.00 43.91 224 THR A C 1
ATOM 1802 O O . THR A 1 224 ? 25.948 -11.214 -23.453 1.00 43.91 224 THR A O 1
ATOM 1805 N N . VAL A 1 225 ? 25.058 -12.161 -25.276 1.00 41.06 225 VAL A N 1
ATOM 1806 C CA . VAL A 1 225 ? 26.148 -11.761 -26.200 1.00 41.06 225 VAL A CA 1
ATOM 1807 C C . VAL A 1 225 ? 25.706 -10.985 -27.455 1.00 41.06 225 VAL A C 1
ATOM 1809 O O . VAL A 1 225 ? 26.556 -10.567 -28.222 1.00 41.06 225 VAL A O 1
ATOM 1812 N N . ALA A 1 226 ? 24.426 -10.679 -27.679 1.00 40.00 226 ALA A N 1
ATOM 1813 C CA . ALA A 1 226 ? 24.042 -9.872 -28.849 1.00 40.00 226 ALA A CA 1
ATOM 1814 C C . ALA A 1 226 ? 23.242 -8.638 -28.433 1.00 40.00 226 ALA A C 1
ATOM 1816 O O . ALA A 1 226 ? 22.017 -8.630 -28.482 1.00 40.00 226 ALA A O 1
ATOM 1817 N N . ARG A 1 227 ? 23.947 -7.564 -28.059 1.00 43.44 227 ARG A N 1
ATOM 1818 C CA . ARG A 1 227 ? 23.359 -6.214 -27.981 1.00 4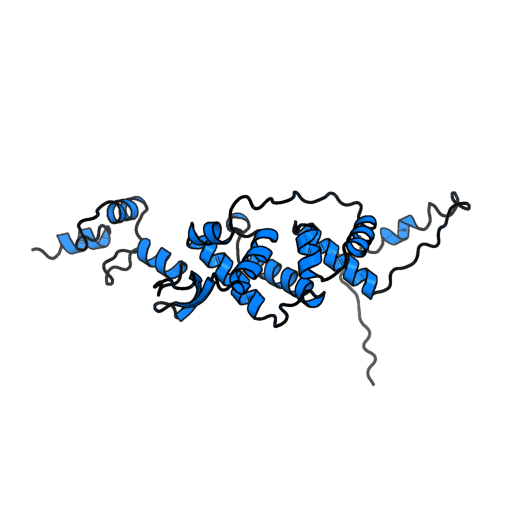3.44 227 ARG A CA 1
ATOM 1819 C C . ARG A 1 227 ? 22.933 -5.669 -29.358 1.00 43.44 227 ARG A C 1
ATOM 1821 O O . ARG A 1 227 ? 22.361 -4.590 -29.412 1.00 43.44 227 ARG A O 1
ATOM 1828 N N . GLU A 1 228 ? 23.178 -6.417 -30.435 1.00 44.72 228 GLU A N 1
ATOM 1829 C CA . GLU A 1 228 ? 23.043 -5.959 -31.823 1.00 44.72 228 GLU A CA 1
ATOM 1830 C C . GLU A 1 228 ? 21.892 -6.617 -32.608 1.00 44.72 228 GLU A C 1
ATOM 1832 O O . GLU A 1 228 ? 21.591 -6.176 -33.709 1.00 44.72 228 GLU A O 1
ATOM 1837 N N . LEU A 1 229 ? 21.197 -7.628 -32.068 1.00 51.75 229 LEU A N 1
ATOM 1838 C CA . LEU A 1 229 ? 20.123 -8.324 -32.797 1.00 51.75 229 LEU A CA 1
ATOM 1839 C C . LEU A 1 229 ? 18.756 -8.080 -32.132 1.00 51.75 229 LEU A C 1
ATOM 1841 O O . LEU A 1 229 ? 18.477 -8.644 -31.072 1.00 51.75 229 LEU A O 1
ATOM 1845 N N . CYS A 1 230 ? 17.889 -7.250 -32.742 1.00 56.22 230 CYS A N 1
ATOM 1846 C CA . CYS A 1 230 ? 16.471 -7.196 -32.350 1.00 56.22 230 CYS A CA 1
ATOM 1847 C C . CYS A 1 230 ? 15.701 -8.350 -33.012 1.00 56.22 230 CYS A C 1
ATOM 1849 O O . CYS A 1 230 ? 15.660 -8.450 -34.233 1.00 56.22 230 CYS A O 1
ATOM 1851 N N . PHE A 1 231 ? 15.040 -9.176 -32.198 1.00 60.66 231 PHE A N 1
ATOM 1852 C CA . PHE A 1 231 ? 14.255 -10.346 -32.625 1.00 60.66 231 PHE A CA 1
ATOM 1853 C C . PHE A 1 231 ? 12.759 -10.047 -32.729 1.00 60.66 231 PHE A C 1
ATOM 1855 O O . PHE A 1 231 ? 11.920 -10.866 -32.366 1.00 60.66 231 PHE A O 1
ATOM 1862 N N . CYS A 1 232 ? 12.418 -8.834 -33.148 1.00 69.06 232 CYS A N 1
ATOM 1863 C CA . CYS A 1 232 ? 11.031 -8.480 -33.383 1.00 69.06 232 CYS A CA 1
ATOM 1864 C C . CYS A 1 232 ? 10.661 -8.843 -34.824 1.00 69.06 232 CYS A C 1
ATOM 1866 O O . CYS A 1 232 ? 11.436 -8.530 -35.727 1.00 69.06 232 CYS A O 1
ATOM 1868 N N . ALA A 1 233 ? 9.482 -9.420 -35.069 1.00 66.94 233 ALA A N 1
ATOM 1869 C CA . ALA A 1 233 ? 9.056 -9.794 -36.423 1.00 66.94 233 ALA A CA 1
ATOM 1870 C C . ALA A 1 233 ? 9.176 -8.638 -37.438 1.00 66.94 233 ALA A C 1
ATOM 1872 O O . ALA A 1 233 ? 9.657 -8.829 -38.550 1.00 66.94 233 ALA A O 1
ATOM 1873 N N . LYS A 1 234 ? 8.826 -7.404 -37.042 1.00 67.06 234 LYS A N 1
ATOM 1874 C CA . LYS A 1 234 ? 8.977 -6.207 -37.894 1.00 67.06 234 LYS A CA 1
ATOM 1875 C C . LYS A 1 234 ? 10.446 -5.895 -38.225 1.00 67.06 234 LYS A C 1
ATOM 1877 O O . LYS A 1 234 ? 10.750 -5.474 -39.329 1.00 67.06 234 LYS A O 1
ATOM 1882 N N . CYS A 1 235 ? 11.355 -6.115 -37.286 1.00 70.06 235 CYS A N 1
ATOM 1883 C CA . CYS A 1 235 ? 12.780 -5.822 -37.394 1.00 70.06 235 CYS A CA 1
ATOM 1884 C C . CYS A 1 235 ? 13.486 -6.888 -38.208 1.00 70.06 235 CYS A C 1
ATOM 1886 O O . CYS A 1 235 ? 14.294 -6.555 -39.058 1.00 70.06 235 CYS A O 1
ATOM 1888 N N . GLU A 1 236 ? 13.146 -8.158 -37.983 1.00 64.00 236 GLU A N 1
ATOM 1889 C CA . GLU A 1 236 ? 13.618 -9.260 -38.817 1.00 64.00 236 GLU A CA 1
ATOM 1890 C C . GLU A 1 236 ? 13.210 -9.052 -40.281 1.00 64.00 236 GLU A C 1
ATOM 1892 O O . GLU A 1 236 ? 13.991 -9.360 -41.176 1.00 64.00 236 GLU A O 1
ATOM 1897 N N . VAL A 1 237 ? 12.024 -8.485 -40.531 1.00 59.12 237 VAL A N 1
ATOM 1898 C CA . VAL A 1 237 ? 11.587 -8.098 -41.880 1.00 59.12 237 VAL A CA 1
ATOM 1899 C C . VAL A 1 237 ? 12.395 -6.910 -42.421 1.00 59.12 237 VAL A C 1
ATOM 1901 O O . VAL A 1 237 ? 12.846 -6.988 -43.558 1.00 59.12 237 VAL A O 1
ATOM 1904 N N . MET A 1 238 ? 12.642 -5.855 -41.630 1.00 56.50 238 MET A N 1
ATOM 1905 C CA . MET A 1 238 ? 13.478 -4.711 -42.052 1.00 56.50 238 MET A CA 1
ATOM 1906 C C . MET A 1 238 ? 14.924 -5.131 -42.367 1.00 56.50 238 MET A C 1
ATOM 1908 O O . MET A 1 238 ? 15.417 -4.839 -43.448 1.00 56.50 238 MET A O 1
ATOM 1912 N N . PHE A 1 239 ? 15.568 -5.919 -41.498 1.00 56.22 239 PHE A N 1
ATOM 1913 C CA . PHE A 1 239 ? 16.925 -6.435 -41.728 1.00 56.22 239 PHE A CA 1
ATOM 1914 C C . PHE A 1 239 ? 17.032 -7.331 -42.969 1.00 56.22 239 PHE A C 1
ATOM 1916 O O . PHE A 1 239 ? 18.092 -7.397 -43.583 1.00 56.22 239 PHE A O 1
ATOM 1923 N N . ARG A 1 240 ? 15.957 -8.035 -43.350 1.00 53.91 240 ARG A N 1
ATOM 1924 C CA . ARG A 1 240 ? 15.921 -8.809 -44.602 1.00 53.91 240 ARG A CA 1
ATOM 1925 C C . ARG A 1 240 ? 15.675 -7.946 -45.841 1.00 53.91 240 ARG A C 1
ATOM 1927 O O . ARG A 1 240 ? 15.981 -8.410 -46.927 1.00 53.91 240 ARG A O 1
ATOM 1934 N N . GLY A 1 241 ? 15.100 -6.753 -45.687 1.00 43.69 241 GLY A N 1
ATOM 1935 C CA . GLY A 1 241 ? 14.716 -5.867 -46.791 1.00 43.69 241 GLY A CA 1
ATOM 1936 C C . GLY A 1 241 ? 15.701 -4.735 -47.104 1.00 43.69 241 GLY A C 1
ATOM 1937 O O . GLY A 1 241 ? 15.510 -4.058 -48.104 1.00 43.69 241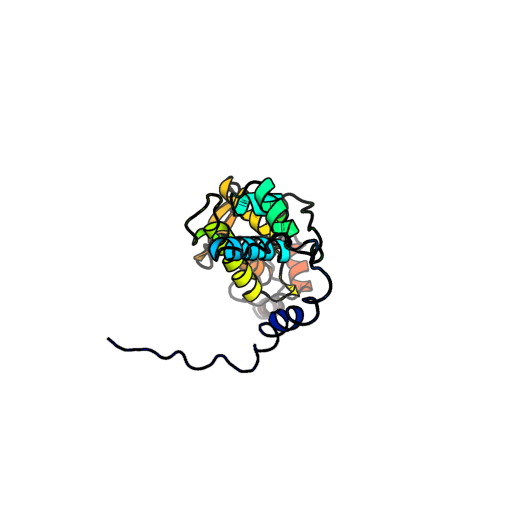 GLY A O 1
ATOM 1938 N N . GLU A 1 242 ? 16.728 -4.513 -46.278 1.00 46.88 242 GLU A N 1
ATOM 1939 C CA . GLU A 1 242 ? 17.730 -3.440 -46.454 1.00 46.88 242 GLU A CA 1
ATOM 1940 C C . GLU A 1 242 ? 19.088 -3.932 -47.004 1.00 46.88 242 GLU A C 1
ATOM 1942 O O . GLU A 1 242 ? 20.049 -3.167 -47.059 1.00 46.88 242 GLU A O 1
ATOM 1947 N N . HIS A 1 243 ? 19.186 -5.202 -47.411 1.00 40.09 243 HIS A N 1
ATOM 1948 C CA . HIS A 1 243 ? 20.425 -5.822 -47.906 1.00 40.09 243 HIS A CA 1
ATOM 1949 C C . HIS A 1 243 ? 20.387 -6.270 -49.379 1.00 40.09 243 HIS A C 1
ATOM 1951 O O . HIS A 1 243 ? 21.226 -7.084 -49.766 1.00 40.09 243 HIS A O 1
ATOM 1957 N N . ASP A 1 244 ? 19.483 -5.715 -50.190 1.00 35.22 244 ASP A N 1
ATOM 1958 C CA . ASP A 1 244 ? 19.521 -5.844 -51.657 1.00 35.22 244 ASP A CA 1
ATOM 1959 C C . ASP A 1 244 ? 20.037 -4.557 -52.322 1.00 35.22 244 ASP A C 1
ATOM 1961 O O . ASP A 1 244 ? 19.500 -3.466 -52.013 1.00 35.22 244 ASP A O 1
#

Radius of gyration: 26.95 Å; chains: 1; bounding box: 69×49×88 Å

Foldseek 3Di:
DDDDDDDDDDPPPPPPPVVVVVVPPPCVPPPPDDCPPPDDQDPVSVLLLVLLVLCQVLQHDPVRSCQAAVDDPVSSVVSVVVDPDDGDDHDDPPDQLLVVCVVALLSQVLLFQLVVQLVVQPDPGHHSSRSVSLSVSVVVSPVVDDPVSDPDRSNSSSSSSVCVVVVQWDWDAAPPPRDTTTDGRPDPDRHHSVVVVLCLQAWVPPVRRDGDDPVQSVVVVPDPPPPPDTSHPVVVVVVVVPPD

Sequence (244 aa):
MAKVKLTSFPDDMKPFGQELARLEISEAEKDKKKVARRRMLSPEEVRLVNLVWELRAMGLSKKGEEELTGLPDTILRKIRSYSNKERPARVRIKSSVFDWIKRSPARRSHASTLAKLFQKGEAMEPSLEKAEEFIRVYKIYLAMYSDQEILIDPARFLSICEVIRGNAFEFRECKQCHTSYLAVGGSSDTTCPHCAMYSRTVCANPECGVKLTRDEYLRQTNRTVARELCFCAKCEVMFRGEHD

Secondary structure (DSSP, 8-state):
----------GGGHHHHHHHHHTTTSSTTT-TT-----PPPPHHHHHHHHHHHHHHHTT--HHHHHHHH---HHHHHHHHHT--SPPPPP----S-HHHHHHT-HHHHHHHHHHHHHHHTS---SS-HHHHHHHHHHHHHHHHHS-GGG----HHHHHHHHHHHHTTSEEEEE-TTT--EEEEETT----S-HHHHHHHHHB-SSTTT-PBPPHHHHHHHHS-TT-TT----HHHHHHHHHS--